Protein AF-A0A1X6WSU8-F1 (afdb_monomer)

Foldseek 3Di:
DPPDDQDPAFAQDAADDCVVLVVLLVLLVVCCVVCVQFKDFDAAQAHPVRDGDPQFRAQPSDVVVSNRGQWMDTNNPWTQGRGDRDDDCDALNLQAPDPNQWDWGTDDRRKTKIFGADPNGDTFFIWIQANLRKTFGQGGGPSVNSVLLSVLLVQLVVVLVVVVVVVVVVVPPPDDDDDDDDDDDDDDDDPDDDPPPDDDSSRSSVVSSCVSGVCLRRVVDDPVPAAEFEWDAPVPPPDDCVQDPAQFGTKTAQPPPDGSHIYRLCPHPDPDDSSQWHWHAGPRRRMITTGHPVSRPD

Organism: NCBI:txid47847

Solvent-accessible surface area (backbone atoms only — not comparable to full-atom values): 16944 Å² total; per-residue (Å²): 134,84,80,76,77,76,75,88,51,40,71,76,33,69,60,50,74,45,74,86,43,45,69,56,55,52,48,53,53,52,47,25,70,75,33,66,85,47,30,44,71,40,72,32,44,36,44,100,87,68,51,63,57,86,60,47,68,64,54,59,20,46,50,60,43,25,46,74,42,12,35,40,30,41,58,88,73,52,50,45,33,56,53,56,63,73,84,73,72,64,59,55,43,62,44,50,50,62,76,65,42,43,44,70,34,30,80,57,84,47,29,34,28,34,35,27,25,40,90,41,22,37,79,12,15,24,33,11,22,11,78,81,57,28,41,13,36,55,20,80,26,64,67,57,36,53,50,53,50,52,50,24,50,51,54,26,53,53,52,54,50,54,49,53,51,52,56,60,58,64,68,68,73,79,78,79,90,84,90,80,92,80,92,81,91,81,81,89,85,87,84,76,86,66,65,94,85,56,76,50,74,58,54,47,46,53,53,36,36,30,73,60,41,48,28,62,22,34,60,68,50,62,70,92,80,42,52,73,47,68,60,30,44,49,90,73,61,79,59,57,73,89,82,47,66,84,32,53,55,29,36,27,82,46,79,89,56,67,75,42,30,27,38,52,61,85,74,41,93,61,101,65,62,68,85,73,30,30,37,44,62,38,82,55,42,34,28,44,28,38,23,35,75,78,68,62,77,120

pLDDT: mean 84.71, std 16.05, range [33.72, 98.06]

Nearest PDB structures (foldseek):
  5ys7-assembly1_A-2  TM=4.239E-01  e=6.825E-01  Borreliella burgdorferi
  2oy5-assembly1_O  TM=4.728E-01  e=1.776E+00  Borreliella burgdorferi
  2hkd-assembly1_A  TM=5.651E-01  e=2.864E+00  Borreliella burgdorferi
  6kk9-assembly2_B  TM=3.714E-01  e=1.169E+00  Borreliella burgdorferi
  2pi3-assembly1_O  TM=3.545E-01  e=1.673E+00  Borreliella burgdorferi

Mean predicted aligned error: 8.42 Å

Radius of gyration: 23.12 Å; Cα contacts (8 Å, |Δi|>4): 512; chains: 1; bounding box: 59×45×79 Å

Sequence (298 aa):
MSTRSRLPWPDAAPVLPVEPLRGVLEAFSSLALRHPEDVTLLPPLVDEDGNADEFADPPPALEQIVEEFGGIEVRGRVRLNLLTDDRTDLGPYTLLGDPTTFYPLIEGDDVAVILTIDEDGAPGAVYGIGEDLSLTLAARSLGHFLERYLHALTETLEGLDAEAERASAGAGDSGEAGNGAGAGNTAASDRSAAPDGAPTRAESAVELMKAHMLSSILGLLPEEERAAVPFESVADSGFEADDLPEGTVAVADLRDVDGDASVHVMDADLPGDPLECRIAFSHGGLVVSIVDEEAGEE

Structure (mmCIF, N/CA/C/O backbone):
data_AF-A0A1X6WSU8-F1
#
_entry.id   AF-A0A1X6WSU8-F1
#
loop_
_atom_site.group_PDB
_atom_site.id
_atom_site.type_symbol
_atom_site.label_atom_id
_atom_site.label_alt_id
_atom_site.label_comp_id
_atom_site.label_asym_id
_atom_site.label_entity_id
_atom_site.label_seq_id
_atom_site.pdbx_PDB_ins_code
_atom_site.Cartn_x
_atom_site.Cartn_y
_atom_site.Cartn_z
_atom_site.occupancy
_atom_site.B_iso_or_equiv
_atom_site.auth_seq_id
_atom_site.auth_comp_id
_atom_site.auth_asym_id
_atom_site.auth_atom_id
_atom_site.pdbx_PDB_model_num
ATOM 1 N N . MET A 1 1 ? 25.575 5.994 17.249 1.00 37.44 1 MET A N 1
ATOM 2 C CA . MET A 1 1 ? 24.900 6.953 16.357 1.00 37.44 1 MET A CA 1
ATOM 3 C C . MET A 1 1 ? 25.033 6.376 14.967 1.00 37.44 1 MET A C 1
ATOM 5 O O . MET A 1 1 ? 26.064 6.573 14.340 1.00 37.44 1 MET A O 1
ATOM 9 N N . SER A 1 2 ? 24.081 5.535 14.568 1.00 38.66 2 SER A N 1
ATOM 10 C CA . SER A 1 2 ? 24.000 5.084 13.182 1.00 38.66 2 SER A CA 1
ATOM 11 C C . SER A 1 2 ? 23.350 6.222 12.412 1.00 38.66 2 SER A C 1
ATOM 13 O O . SER A 1 2 ? 22.167 6.480 12.586 1.00 38.66 2 SER A O 1
ATOM 15 N N . THR A 1 3 ? 24.143 6.969 11.653 1.00 41.84 3 THR A N 1
ATOM 16 C CA . THR A 1 3 ? 23.639 7.810 10.567 1.00 41.84 3 THR A CA 1
ATOM 17 C C . THR A 1 3 ? 22.971 6.874 9.566 1.00 41.84 3 THR A C 1
ATOM 19 O O . THR A 1 3 ? 23.684 6.213 8.809 1.00 41.84 3 THR A O 1
ATOM 22 N N . ARG A 1 4 ? 21.639 6.735 9.608 1.00 51.25 4 ARG A N 1
ATOM 23 C CA . ARG A 1 4 ? 20.918 6.115 8.491 1.00 51.25 4 ARG A CA 1
ATOM 24 C C . ARG A 1 4 ? 21.130 7.012 7.276 1.00 51.25 4 ARG A C 1
ATOM 26 O O . ARG A 1 4 ? 20.998 8.231 7.369 1.00 51.25 4 ARG A O 1
ATOM 33 N N . SER A 1 5 ? 21.599 6.411 6.190 1.00 56.78 5 SER A N 1
ATOM 34 C CA . SER A 1 5 ? 21.774 7.104 4.921 1.00 56.78 5 SER A CA 1
ATOM 35 C C . SER A 1 5 ? 20.387 7.381 4.368 1.00 56.78 5 SER A C 1
ATOM 37 O O . SER A 1 5 ? 19.623 6.434 4.210 1.00 56.78 5 SER A O 1
ATOM 39 N N . ARG A 1 6 ? 20.079 8.646 4.068 1.00 74.62 6 ARG A N 1
ATOM 40 C CA . ARG A 1 6 ? 18.954 8.949 3.183 1.00 74.62 6 ARG A CA 1
ATOM 41 C C . ARG A 1 6 ? 19.180 8.237 1.855 1.00 74.62 6 ARG A C 1
ATOM 43 O O . ARG A 1 6 ? 20.323 8.183 1.377 1.00 74.62 6 ARG A O 1
ATOM 50 N N . LEU A 1 7 ? 18.127 7.657 1.308 1.00 83.25 7 LEU A N 1
ATOM 51 C CA . LEU A 1 7 ? 18.146 7.042 -0.000 1.00 83.25 7 LEU A CA 1
ATOM 52 C C . LEU A 1 7 ? 18.248 8.137 -1.068 1.00 83.25 7 LEU A C 1
ATOM 54 O O . LEU A 1 7 ? 17.674 9.218 -0.920 1.00 83.25 7 LEU A O 1
ATOM 58 N N . PRO A 1 8 ? 18.995 7.888 -2.152 1.00 89.69 8 PRO A N 1
ATOM 59 C CA . PRO A 1 8 ? 19.077 8.805 -3.277 1.00 89.69 8 PRO A CA 1
ATOM 60 C C . PRO A 1 8 ? 17.826 8.649 -4.150 1.00 89.69 8 PRO A C 1
ATOM 62 O O . PRO A 1 8 ? 17.904 8.135 -5.262 1.00 89.69 8 PRO A O 1
ATOM 65 N N . TRP A 1 9 ? 16.666 9.035 -3.619 1.00 92.25 9 TRP A N 1
ATOM 66 C CA . TRP A 1 9 ? 15.410 8.981 -4.356 1.00 92.25 9 TRP A CA 1
ATOM 67 C C . TRP A 1 9 ? 15.506 9.749 -5.681 1.00 92.25 9 TRP A C 1
ATOM 69 O O . TRP A 1 9 ? 16.070 10.849 -5.692 1.00 92.25 9 TRP A O 1
ATOM 79 N N . PRO A 1 10 ? 14.932 9.222 -6.776 1.00 92.88 10 PRO A N 1
ATOM 80 C CA . PRO A 1 10 ? 14.731 10.013 -7.979 1.00 92.88 10 PRO A CA 1
ATOM 81 C C . PRO A 1 10 ? 13.826 11.223 -7.686 1.00 92.88 10 PRO A C 1
ATOM 83 O O . PRO A 1 10 ? 12.886 11.131 -6.891 1.00 92.88 10 PRO A O 1
ATOM 86 N N . ASP A 1 11 ? 14.132 12.369 -8.296 1.00 92.94 11 ASP A N 1
ATOM 87 C CA . ASP A 1 11 ? 13.514 13.666 -7.982 1.00 92.94 11 ASP A CA 1
ATOM 88 C C . ASP A 1 11 ? 12.982 14.419 -9.215 1.00 92.94 11 ASP A C 1
ATOM 90 O O . ASP A 1 11 ? 12.618 15.595 -9.126 1.00 92.94 11 ASP A O 1
ATOM 94 N N . ALA A 1 12 ? 12.921 13.753 -10.372 1.00 94.75 12 ALA A N 1
ATOM 95 C CA . ALA A 1 12 ? 12.448 14.351 -11.618 1.00 94.75 12 ALA A CA 1
ATOM 96 C C . ALA A 1 12 ? 10.915 14.471 -11.667 1.00 94.75 12 ALA A C 1
ATOM 98 O O . ALA A 1 12 ? 10.378 15.393 -12.295 1.00 94.75 12 ALA A O 1
ATOM 99 N N . ALA A 1 13 ? 10.207 13.558 -11.002 1.00 93.81 13 ALA A N 1
ATOM 100 C CA . ALA A 1 13 ? 8.758 13.517 -10.961 1.00 93.81 13 ALA A CA 1
ATOM 101 C C . ALA A 1 13 ? 8.156 14.709 -10.194 1.00 93.81 13 ALA A C 1
ATOM 103 O O . ALA A 1 13 ? 8.701 15.169 -9.187 1.00 93.81 13 ALA A O 1
ATOM 104 N N . PRO A 1 14 ? 6.987 15.217 -10.626 1.00 93.94 14 PRO A N 1
ATOM 105 C CA . PRO A 1 14 ? 6.273 16.229 -9.867 1.00 93.94 14 PRO A CA 1
ATOM 106 C C . PRO A 1 14 ? 5.729 15.654 -8.554 1.00 93.94 14 PRO A C 1
ATOM 108 O O . PRO A 1 14 ? 5.339 14.489 -8.476 1.00 93.94 14 PRO A O 1
ATOM 111 N N . VAL A 1 15 ? 5.603 16.519 -7.548 1.00 95.88 15 VAL A N 1
ATOM 112 C CA . VAL A 1 15 ? 4.937 16.175 -6.286 1.00 95.88 15 VAL A CA 1
ATOM 113 C C . VAL A 1 15 ? 3.479 15.789 -6.539 1.00 95.88 15 VAL A C 1
ATOM 115 O O . VAL A 1 15 ? 2.750 16.493 -7.249 1.00 95.88 15 VAL A O 1
ATOM 118 N N . LEU A 1 16 ? 3.050 14.675 -5.942 1.00 93.12 16 LEU A N 1
ATOM 119 C CA . LEU A 1 16 ? 1.679 14.188 -5.990 1.00 93.12 16 LEU A CA 1
ATOM 120 C C . LEU A 1 16 ? 0.758 15.235 -5.343 1.00 93.12 16 LEU A C 1
ATOM 122 O O . LEU A 1 16 ? 0.928 15.556 -4.165 1.00 93.12 16 LEU A O 1
ATOM 126 N N . PRO A 1 17 ? -0.233 15.777 -6.074 1.00 91.19 17 PRO A N 1
ATOM 127 C CA . PRO A 1 17 ? -1.128 16.765 -5.503 1.00 91.19 17 PRO A CA 1
ATOM 128 C C . PRO A 1 17 ? -2.002 16.114 -4.432 1.00 91.19 17 PRO A C 1
ATOM 130 O O . PRO A 1 17 ? -2.651 15.097 -4.675 1.00 91.19 17 PRO A O 1
ATOM 133 N N . VAL A 1 18 ? -2.073 16.745 -3.265 1.00 93.56 18 VAL A N 1
ATOM 134 C CA . VAL A 1 18 ? -2.890 16.279 -2.134 1.00 93.56 18 VAL A CA 1
ATOM 135 C C . VAL A 1 18 ? -4.382 16.613 -2.288 1.00 93.56 18 VAL A C 1
ATOM 137 O O . VAL A 1 18 ? -5.234 15.959 -1.695 1.00 93.56 18 VAL A O 1
ATOM 140 N N . GLU A 1 19 ? -4.734 17.601 -3.120 1.00 95.19 19 GLU A N 1
ATOM 141 C CA . GLU A 1 19 ? -6.121 18.069 -3.299 1.00 95.19 19 GLU A CA 1
ATOM 142 C C . GLU A 1 19 ? -7.122 16.944 -3.643 1.00 95.19 19 GLU A C 1
ATOM 144 O O . GLU A 1 19 ? -8.169 16.874 -2.997 1.00 95.19 19 GLU A O 1
ATOM 149 N N . PRO A 1 20 ? -6.832 16.007 -4.571 1.00 95.31 20 PRO A N 1
ATOM 150 C CA . PRO A 1 20 ? -7.725 14.880 -4.846 1.00 95.31 20 PRO A CA 1
ATOM 151 C C . PRO A 1 20 ? -7.895 13.919 -3.659 1.00 95.31 20 PRO A C 1
ATOM 153 O O . PRO A 1 20 ? -8.903 13.224 -3.583 1.00 95.31 20 PRO A O 1
ATOM 156 N N . LEU A 1 21 ? -6.936 13.882 -2.730 1.00 95.69 21 LEU A N 1
ATOM 157 C CA . LEU A 1 21 ? -6.936 12.993 -1.564 1.00 95.69 21 LEU A CA 1
ATOM 158 C C . LEU A 1 21 ? -7.632 13.612 -0.348 1.00 95.69 21 LEU A C 1
ATOM 160 O O . LEU A 1 21 ? -7.902 12.913 0.628 1.00 95.69 21 LEU A O 1
ATOM 164 N N . ARG A 1 22 ? -7.964 14.907 -0.403 1.00 96.12 22 ARG A N 1
ATOM 165 C CA . ARG A 1 22 ? -8.499 15.683 0.724 1.00 96.12 22 ARG A CA 1
ATOM 166 C C . ARG A 1 22 ? -9.666 14.992 1.427 1.00 96.12 22 ARG A C 1
ATOM 168 O O . ARG A 1 22 ? -9.657 14.857 2.646 1.00 96.12 22 ARG A O 1
ATOM 175 N N . GLY A 1 23 ? -10.632 14.497 0.650 1.00 97.31 23 GLY A N 1
ATOM 176 C CA . GLY A 1 23 ? -11.808 13.813 1.191 1.00 97.31 23 GLY A CA 1
ATOM 177 C C . GLY A 1 23 ? -11.465 12.537 1.966 1.00 97.31 23 GLY A C 1
ATOM 178 O O . GLY A 1 23 ? -12.077 12.267 2.998 1.00 97.31 23 GLY A O 1
ATOM 179 N N . VAL A 1 24 ? -10.461 11.780 1.514 1.00 97.12 24 VAL A N 1
ATOM 180 C CA . VAL A 1 24 ? -10.009 10.552 2.187 1.00 97.12 24 VAL A CA 1
ATOM 181 C C . VAL A 1 24 ? -9.275 10.881 3.492 1.00 97.12 24 VAL A C 1
ATOM 183 O O . VAL A 1 24 ? -9.537 10.260 4.521 1.00 97.12 24 VAL A O 1
ATOM 186 N N . LEU A 1 25 ? -8.422 11.912 3.486 1.00 96.44 25 LEU A N 1
ATOM 187 C CA . LEU A 1 25 ? -7.651 12.341 4.661 1.00 96.44 25 LEU A CA 1
ATOM 188 C C . LEU A 1 25 ? -8.555 12.924 5.760 1.00 96.44 25 LEU A C 1
ATOM 190 O O . LEU A 1 25 ? -8.395 12.625 6.949 1.00 96.44 25 LEU A O 1
ATOM 194 N N . GLU A 1 26 ? -9.561 13.709 5.371 1.00 97.38 26 GLU A N 1
ATOM 195 C CA . GLU A 1 26 ? -10.583 14.220 6.290 1.00 97.38 26 GLU A CA 1
ATOM 196 C C . GLU A 1 26 ? -11.418 13.085 6.895 1.00 97.38 26 GLU A C 1
ATOM 198 O O . GLU A 1 26 ? -11.750 13.119 8.085 1.00 97.38 26 GLU A O 1
ATOM 203 N N . ALA A 1 27 ? -11.727 12.048 6.112 1.00 97.88 27 ALA A N 1
ATOM 204 C CA . ALA A 1 27 ? -12.454 10.883 6.599 1.00 97.88 27 ALA A CA 1
ATOM 205 C C . ALA A 1 27 ? -11.632 10.063 7.607 1.00 97.88 27 ALA A C 1
ATOM 207 O O . ALA A 1 27 ? -12.175 9.690 8.650 1.00 97.88 27 ALA A O 1
ATOM 208 N N . PHE A 1 28 ? -10.328 9.859 7.376 1.00 97.62 28 PHE A N 1
ATOM 209 C CA . PHE A 1 28 ? -9.437 9.259 8.379 1.00 97.62 28 PHE A CA 1
ATOM 210 C C . PHE A 1 28 ? -9.425 10.060 9.679 1.00 97.62 28 PHE A C 1
ATOM 212 O O . PHE A 1 28 ? -9.602 9.494 10.760 1.00 97.62 28 PHE A O 1
ATOM 219 N N . SER A 1 29 ? -9.307 11.383 9.575 1.00 96.62 29 SER A N 1
ATOM 220 C CA . SER A 1 29 ? -9.355 12.273 10.738 1.00 96.62 29 SER A CA 1
ATOM 221 C C . SER A 1 29 ? -10.682 12.166 11.488 1.00 96.62 29 SER A C 1
ATOM 223 O O . SER A 1 29 ? -10.713 12.083 12.717 1.00 96.62 29 SER A O 1
ATOM 225 N N . SER A 1 30 ? -11.795 12.093 10.758 1.00 97.75 30 SER A N 1
ATOM 226 C CA . SER A 1 30 ? -13.122 11.890 11.339 1.00 97.75 30 SER A CA 1
ATOM 227 C C . SER A 1 30 ? -13.249 10.544 12.058 1.00 97.75 30 SER A C 1
ATOM 229 O O . SER A 1 30 ? -13.841 10.488 13.137 1.00 97.75 30 SER A O 1
ATOM 231 N N . LEU A 1 31 ? -12.702 9.460 11.498 1.00 97.25 31 LEU A N 1
ATOM 232 C CA . LEU A 1 31 ? -12.703 8.142 12.140 1.00 97.25 31 LEU A CA 1
ATOM 233 C C . LEU A 1 31 ? -11.870 8.139 13.420 1.00 97.25 31 LEU A C 1
ATOM 235 O O . LEU A 1 31 ? -12.373 7.696 14.450 1.00 97.25 31 LEU A O 1
ATOM 239 N N . ALA A 1 32 ? -10.661 8.700 13.393 1.00 96.62 32 ALA A N 1
ATOM 240 C CA . ALA A 1 32 ? -9.805 8.803 14.575 1.00 96.62 32 ALA A CA 1
ATOM 241 C C . ALA A 1 32 ? -10.474 9.597 15.712 1.00 96.62 32 ALA A C 1
ATOM 243 O O . ALA A 1 32 ? -10.417 9.200 16.874 1.00 96.62 32 ALA A O 1
ATOM 244 N N . LEU A 1 33 ? -11.186 10.681 15.383 1.00 96.94 33 LEU A N 1
ATOM 245 C CA . LEU A 1 33 ? -11.941 11.466 16.366 1.00 96.94 33 LEU A CA 1
ATOM 246 C C . LEU A 1 33 ? -13.145 10.713 16.949 1.00 96.94 33 LEU A C 1
ATOM 248 O O . LEU A 1 33 ? -13.478 10.907 18.119 1.00 96.94 33 LEU A O 1
ATOM 252 N N . ARG A 1 34 ? -13.825 9.887 16.145 1.00 96.81 34 ARG A N 1
ATOM 253 C CA . ARG A 1 34 ? -14.991 9.102 16.586 1.00 96.81 34 ARG A CA 1
ATOM 254 C C . ARG A 1 34 ? -14.604 7.843 17.359 1.00 96.81 34 ARG A C 1
ATOM 256 O O . ARG A 1 34 ? -15.343 7.459 18.262 1.00 96.81 34 ARG A O 1
ATOM 263 N N . HIS A 1 35 ? -13.459 7.246 17.040 1.00 96.25 35 HIS A N 1
ATOM 264 C CA . HIS A 1 35 ? -12.976 5.990 17.617 1.00 96.25 35 HIS A CA 1
ATOM 265 C C . HIS A 1 35 ? -11.566 6.142 18.224 1.00 96.25 35 HIS A C 1
ATOM 267 O O . HIS A 1 35 ? -10.652 5.412 17.839 1.00 96.25 35 HIS A O 1
ATOM 273 N N . PRO A 1 36 ? -11.358 7.049 19.201 1.00 95.25 36 PRO A N 1
ATOM 274 C CA . PRO A 1 36 ? -10.023 7.369 19.724 1.00 95.25 36 PRO A CA 1
ATOM 275 C C . PRO A 1 36 ? -9.356 6.215 20.491 1.00 95.25 36 PRO A C 1
ATOM 277 O O . PRO A 1 36 ? -8.158 6.256 20.749 1.00 95.25 36 PRO A O 1
ATOM 280 N N . GLU A 1 37 ? -10.119 5.192 20.888 1.00 93.25 37 GLU A N 1
ATOM 281 C CA . GLU A 1 37 ? -9.577 3.978 21.515 1.00 93.25 37 GLU A CA 1
ATOM 282 C C . GLU A 1 37 ? -9.145 2.915 20.497 1.00 93.25 37 GLU A C 1
ATOM 284 O O . GLU A 1 37 ? -8.411 1.988 20.855 1.00 93.25 37 GLU A O 1
ATOM 289 N N . ASP A 1 38 ? -9.623 3.020 19.253 1.00 95.69 38 ASP A N 1
ATOM 290 C CA . ASP A 1 38 ? -9.393 2.028 18.204 1.00 95.69 38 ASP A CA 1
ATOM 291 C C . ASP A 1 38 ? -8.430 2.530 17.122 1.00 95.69 38 ASP A C 1
ATOM 293 O O . ASP A 1 38 ? -7.667 1.735 16.572 1.00 95.69 38 ASP A O 1
ATOM 297 N N . VAL A 1 39 ? -8.429 3.837 16.847 1.00 96.94 39 VAL A N 1
ATOM 298 C CA . VAL A 1 39 ? -7.695 4.462 15.745 1.00 96.94 39 VAL A CA 1
ATOM 299 C C . VAL A 1 39 ? -6.845 5.619 16.245 1.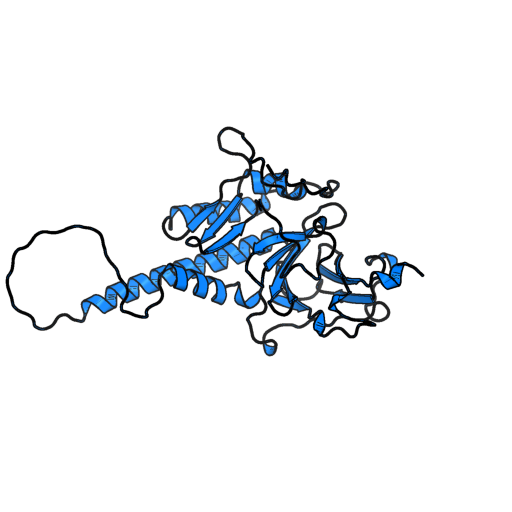00 96.94 39 VAL A C 1
ATOM 301 O O . VAL A 1 39 ? -7.329 6.514 16.934 1.00 96.94 39 VAL A O 1
ATOM 304 N N . THR A 1 40 ? -5.580 5.628 15.841 1.00 96.81 40 THR A N 1
ATOM 305 C CA . THR A 1 40 ? -4.637 6.723 16.083 1.00 96.81 40 THR A CA 1
ATOM 306 C C . THR A 1 40 ? -4.076 7.215 14.754 1.00 96.81 40 THR A C 1
ATOM 308 O O . THR A 1 40 ? -3.661 6.414 13.920 1.00 96.81 40 THR A O 1
ATOM 311 N N . LEU A 1 41 ? -4.071 8.532 14.542 1.00 95.44 41 LEU A N 1
ATOM 312 C CA . LEU A 1 41 ? -3.342 9.133 13.425 1.00 95.44 41 LEU A CA 1
ATOM 313 C C . LEU A 1 41 ? -1.859 9.205 13.769 1.00 95.44 41 LEU A C 1
ATOM 315 O O . LEU A 1 41 ? -1.501 9.621 14.874 1.00 95.44 41 LEU A O 1
ATOM 319 N N . LEU A 1 42 ? -1.012 8.833 12.817 1.00 92.56 42 LEU A N 1
ATOM 320 C CA . LEU A 1 42 ? 0.420 9.053 12.946 1.00 92.56 42 LEU A CA 1
ATOM 321 C C . LEU A 1 42 ? 0.726 10.535 12.679 1.00 92.56 42 LEU A C 1
ATOM 323 O O . LEU A 1 42 ? 0.109 11.121 11.781 1.00 92.56 42 LEU A O 1
ATOM 327 N N . PRO A 1 43 ? 1.651 11.147 13.440 1.00 89.62 43 PRO A N 1
ATOM 328 C CA . PRO A 1 43 ? 2.048 12.531 13.214 1.00 89.62 43 PRO A CA 1
ATOM 329 C C . PRO A 1 43 ? 2.526 12.750 11.772 1.00 89.62 43 PRO A C 1
ATOM 331 O O . PRO A 1 43 ? 3.186 11.863 11.231 1.00 89.62 43 PRO A O 1
ATOM 334 N N . PRO A 1 44 ? 2.203 13.893 11.145 1.00 91.06 44 PRO A N 1
ATOM 335 C CA . PRO A 1 44 ? 2.775 14.265 9.855 1.00 91.06 44 PRO A CA 1
ATOM 336 C C . PRO A 1 44 ? 4.288 1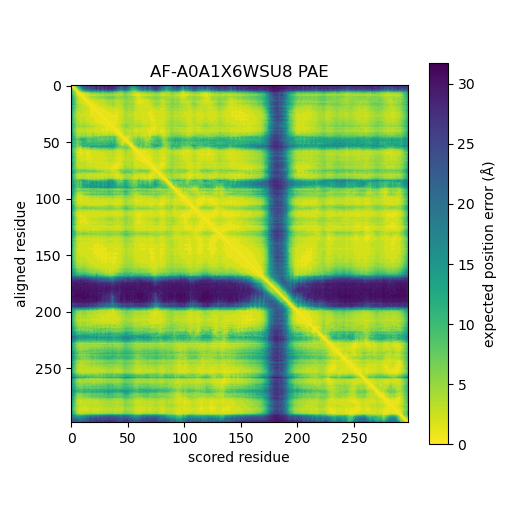4.502 9.946 1.00 91.06 44 PRO A C 1
ATOM 338 O O . PRO A 1 44 ? 4.843 14.632 11.038 1.00 91.06 44 PRO A O 1
ATOM 341 N N . LEU A 1 45 ? 4.937 14.606 8.783 1.00 87.88 45 LEU A N 1
ATOM 342 C CA . LEU A 1 45 ? 6.373 14.855 8.661 1.00 87.88 45 LEU A CA 1
ATOM 343 C C . LEU A 1 45 ? 6.761 16.141 9.376 1.00 87.88 45 LEU A C 1
ATOM 345 O O . LEU A 1 45 ? 7.778 16.181 10.058 1.00 87.88 45 LEU A O 1
ATOM 349 N N . VAL A 1 46 ? 5.957 17.182 9.169 1.00 84.38 46 VAL A N 1
ATOM 350 C CA . VAL A 1 46 ? 6.168 18.518 9.707 1.00 84.38 46 VAL A CA 1
ATOM 351 C C . VAL A 1 46 ? 5.159 18.745 10.822 1.00 84.38 46 VAL A C 1
ATOM 353 O O . VAL A 1 46 ? 3.951 18.688 10.597 1.00 84.38 46 VAL A O 1
ATOM 356 N N . ASP A 1 47 ? 5.654 18.989 12.033 1.00 83.88 47 ASP A N 1
ATOM 357 C CA . ASP A 1 47 ? 4.805 19.267 13.189 1.00 83.88 47 ASP A CA 1
ATOM 358 C C . ASP A 1 47 ? 4.116 20.647 13.105 1.00 83.88 47 ASP A C 1
ATOM 360 O O . ASP A 1 47 ? 4.374 21.461 12.215 1.00 83.88 47 ASP A O 1
ATOM 364 N N . GLU A 1 48 ? 3.227 20.938 14.063 1.00 80.25 48 GLU A N 1
ATOM 365 C CA . GLU A 1 48 ? 2.497 22.217 14.128 1.00 80.25 48 GLU A CA 1
ATOM 366 C C . GLU A 1 48 ? 3.422 23.447 14.256 1.00 80.25 48 GLU A C 1
ATOM 368 O O . GLU A 1 48 ? 3.011 24.567 13.936 1.00 80.25 48 GLU A O 1
ATOM 373 N N . ASP A 1 49 ? 4.664 23.248 14.707 1.00 82.56 49 ASP A N 1
ATOM 374 C CA . ASP A 1 49 ? 5.691 24.278 14.871 1.00 82.56 49 ASP A CA 1
ATOM 375 C C . ASP A 1 49 ? 6.606 24.405 13.632 1.00 82.56 49 ASP A C 1
ATOM 377 O O . ASP A 1 49 ? 7.476 25.284 13.589 1.00 82.56 49 ASP A O 1
ATOM 381 N N . GLY A 1 50 ? 6.396 23.582 12.600 1.00 77.81 50 GLY A N 1
ATOM 382 C CA . GLY A 1 50 ? 7.173 23.585 11.363 1.00 77.81 50 GLY A CA 1
ATOM 383 C C . GLY A 1 50 ? 8.474 22.780 11.426 1.00 77.81 50 GLY A C 1
ATOM 384 O O . GLY A 1 50 ? 9.343 22.980 10.573 1.00 77.81 50 GLY A O 1
ATOM 385 N N . ASN A 1 51 ? 8.655 21.906 12.420 1.00 78.69 51 ASN A N 1
ATOM 386 C CA . ASN A 1 51 ? 9.821 21.029 12.509 1.00 78.69 51 ASN A CA 1
ATOM 387 C C . ASN A 1 51 ? 9.545 19.716 11.780 1.00 78.69 51 ASN A C 1
ATOM 389 O O . ASN A 1 51 ? 8.567 19.033 12.074 1.00 78.69 51 ASN A O 1
ATOM 393 N N . ALA A 1 52 ? 10.433 19.359 10.854 1.00 78.00 52 ALA A N 1
ATOM 394 C CA . ALA A 1 52 ? 10.388 18.067 10.188 1.00 78.00 52 ALA A CA 1
ATOM 395 C C . ALA A 1 52 ? 11.023 16.978 11.064 1.00 78.00 52 ALA A C 1
ATOM 397 O O . ALA A 1 52 ? 12.078 17.215 11.664 1.00 78.00 52 ALA A O 1
ATOM 398 N N . ASP A 1 53 ? 10.430 15.786 11.086 1.00 74.19 53 ASP A N 1
ATOM 399 C CA . ASP A 1 53 ? 11.098 14.601 11.617 1.00 74.19 53 ASP A CA 1
ATOM 400 C C . ASP A 1 53 ? 12.338 14.291 10.760 1.00 74.19 53 ASP A C 1
ATOM 402 O O . ASP A 1 53 ? 12.261 14.107 9.545 1.00 74.19 53 ASP A O 1
ATOM 406 N N . GLU A 1 54 ? 13.513 14.283 11.389 1.00 69.69 54 GLU A N 1
ATOM 407 C CA . GLU A 1 54 ? 14.780 14.043 10.700 1.00 69.69 54 GLU A CA 1
ATOM 408 C C . GLU A 1 54 ? 14.993 12.572 10.312 1.00 69.69 54 GLU A C 1
ATOM 410 O O . GLU A 1 54 ? 15.903 12.287 9.524 1.00 69.69 54 GLU A O 1
ATOM 415 N N . PHE A 1 55 ? 14.182 11.656 10.855 1.00 69.94 55 PHE A N 1
ATOM 416 C CA . PHE A 1 55 ? 14.319 10.211 10.674 1.00 69.94 55 PHE A CA 1
ATOM 417 C C . PHE A 1 55 ? 13.507 9.651 9.506 1.00 69.94 55 PHE A C 1
ATOM 419 O O . PHE A 1 55 ? 13.895 8.612 8.968 1.00 69.94 55 PHE A O 1
ATOM 426 N N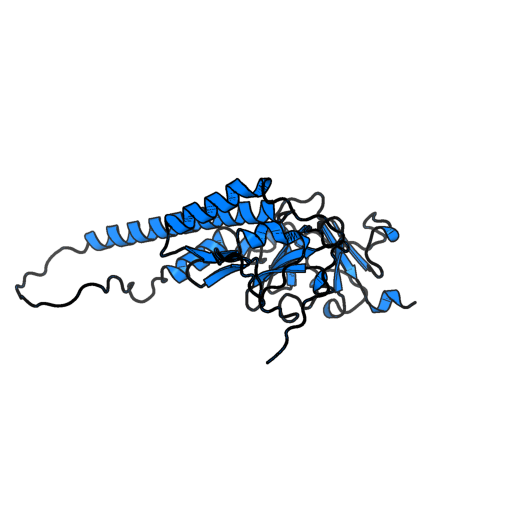 . ALA A 1 56 ? 12.458 10.347 9.070 1.00 77.81 56 ALA A N 1
ATOM 427 C CA . ALA A 1 56 ? 11.673 9.932 7.918 1.00 77.81 56 ALA A CA 1
ATOM 428 C C . ALA A 1 56 ? 12.353 10.328 6.595 1.00 77.81 56 ALA A C 1
ATOM 430 O O . ALA A 1 56 ? 12.880 11.433 6.444 1.00 77.81 56 ALA A O 1
ATOM 431 N N . ASP A 1 57 ? 12.318 9.420 5.617 1.00 85.56 57 ASP A N 1
ATOM 432 C CA . ASP A 1 57 ? 12.937 9.609 4.297 1.00 85.56 57 ASP A CA 1
ATOM 433 C C . ASP A 1 57 ? 12.005 9.162 3.150 1.00 85.56 57 ASP A C 1
ATOM 435 O O . ASP A 1 57 ? 12.287 8.179 2.454 1.00 85.56 57 ASP A O 1
ATOM 439 N N . PRO A 1 58 ? 10.840 9.819 2.979 1.00 90.62 58 PRO A N 1
ATOM 440 C CA . PRO A 1 58 ? 9.891 9.476 1.926 1.00 90.62 58 PRO A CA 1
ATOM 441 C C . PRO A 1 58 ? 10.382 9.938 0.538 1.00 90.62 58 PRO A C 1
ATOM 443 O O . PRO A 1 58 ? 11.127 10.918 0.445 1.00 90.62 58 PRO A O 1
ATOM 446 N N . PRO A 1 59 ? 9.926 9.293 -0.554 1.00 93.00 59 PRO A N 1
ATOM 447 C CA . PRO A 1 59 ? 10.141 9.781 -1.911 1.00 93.00 59 PRO A CA 1
ATOM 448 C C . PRO A 1 59 ? 9.704 11.251 -2.055 1.00 93.00 59 PRO A C 1
ATOM 450 O O . PRO A 1 59 ? 8.626 11.599 -1.561 1.00 93.00 59 PRO A O 1
ATOM 453 N N . PRO A 1 60 ? 10.456 12.105 -2.780 1.00 94.38 60 PRO A N 1
ATOM 454 C CA . PRO A 1 60 ? 10.121 13.521 -2.962 1.00 94.38 60 PRO A CA 1
ATOM 455 C C . PRO A 1 60 ? 8.707 13.749 -3.500 1.00 94.38 60 PRO A C 1
ATOM 457 O O . PRO A 1 60 ? 8.018 14.682 -3.094 1.00 94.38 60 PRO A O 1
ATOM 460 N N . ALA A 1 61 ? 8.223 12.853 -4.362 1.00 95.75 61 ALA A N 1
ATOM 461 C CA . ALA A 1 61 ? 6.877 12.945 -4.907 1.00 95.75 61 ALA A CA 1
ATOM 462 C C . ALA A 1 61 ? 5.764 12.838 -3.841 1.00 95.75 61 ALA A C 1
ATOM 464 O O . ALA A 1 61 ? 4.631 13.233 -4.113 1.00 95.75 61 ALA A O 1
ATOM 465 N N . LEU A 1 62 ? 6.057 12.335 -2.638 1.00 95.31 62 LEU A N 1
ATOM 466 C CA . LEU A 1 62 ? 5.102 12.220 -1.533 1.00 95.31 62 LEU A CA 1
ATOM 467 C C . LEU A 1 62 ? 5.139 13.407 -0.557 1.00 95.31 62 LEU A C 1
ATOM 469 O O . LEU A 1 62 ? 4.335 13.421 0.371 1.00 95.31 62 LEU A O 1
ATOM 473 N N . GLU A 1 63 ? 6.006 14.405 -0.762 1.00 92.75 63 GLU A N 1
ATOM 474 C CA . GLU A 1 63 ? 6.229 15.531 0.165 1.00 92.75 63 GLU A CA 1
ATOM 475 C C . GLU A 1 63 ? 4.918 16.152 0.686 1.00 92.75 63 GLU A C 1
ATOM 477 O O . GLU A 1 63 ? 4.687 16.193 1.891 1.00 92.75 63 GLU A O 1
ATOM 482 N N . GLN A 1 64 ? 3.994 16.529 -0.205 1.00 93.44 64 GLN A N 1
ATOM 483 C CA . GLN A 1 64 ? 2.736 17.168 0.208 1.00 93.44 64 GLN A CA 1
ATOM 484 C C . GLN A 1 64 ? 1.829 16.276 1.061 1.00 93.44 64 GLN A C 1
ATOM 486 O O . GLN A 1 64 ? 1.180 16.772 1.977 1.00 93.44 64 GLN A O 1
ATOM 491 N N . ILE A 1 65 ? 1.722 14.976 0.762 1.00 94.62 65 ILE A N 1
ATOM 492 C CA . ILE A 1 65 ? 0.832 14.107 1.544 1.00 94.62 65 ILE A CA 1
ATOM 493 C C . ILE A 1 65 ? 1.422 13.842 2.928 1.00 94.62 65 ILE A C 1
ATOM 495 O O . ILE A 1 65 ? 0.685 13.868 3.911 1.00 94.62 65 ILE A O 1
ATOM 499 N N . VAL A 1 66 ? 2.738 13.641 3.022 1.00 93.56 66 VAL A N 1
ATOM 500 C CA . VAL A 1 66 ? 3.388 13.326 4.297 1.00 93.56 66 VAL A CA 1
ATOM 501 C C . VAL A 1 66 ? 3.471 14.529 5.232 1.00 93.56 66 VAL A C 1
ATOM 503 O O . VAL A 1 66 ? 3.431 14.347 6.445 1.00 93.56 66 VAL A O 1
ATOM 506 N N . GLU A 1 67 ? 3.515 15.753 4.699 1.00 91.81 67 GLU A N 1
ATOM 507 C CA . GLU A 1 67 ? 3.393 16.996 5.476 1.00 91.81 67 GLU A CA 1
ATOM 508 C C . GLU A 1 67 ? 2.041 17.133 6.185 1.00 91.81 67 GLU A C 1
ATOM 510 O O . GLU A 1 67 ? 1.939 17.832 7.190 1.00 91.81 67 GLU A O 1
ATOM 515 N N . GLU A 1 68 ? 1.000 16.467 5.686 1.00 91.25 68 GLU A N 1
ATOM 516 C CA . GLU A 1 68 ? -0.354 16.572 6.234 1.00 91.25 68 GLU A CA 1
ATOM 517 C C . GLU A 1 68 ? -0.817 15.297 6.946 1.00 91.25 68 GLU A C 1
ATOM 519 O O . GLU A 1 68 ? -1.682 15.346 7.823 1.00 91.25 68 GLU A O 1
ATOM 524 N N . PHE A 1 69 ? -0.259 14.144 6.580 1.00 92.88 69 PHE A N 1
ATOM 525 C CA . PHE A 1 69 ? -0.706 12.838 7.042 1.00 92.88 69 PHE A CA 1
ATOM 526 C C . PHE A 1 69 ? 0.454 11.836 7.077 1.00 92.88 69 PHE A C 1
ATOM 528 O O . PHE A 1 69 ? 0.911 11.359 6.041 1.00 92.88 69 PHE A O 1
ATOM 535 N N . GLY A 1 70 ? 0.898 11.460 8.280 1.00 92.69 70 GLY A N 1
ATOM 536 C CA . GLY A 1 70 ? 1.954 10.454 8.447 1.00 92.69 70 GLY A CA 1
ATOM 537 C C . GLY A 1 70 ? 1.472 9.008 8.325 1.00 92.69 70 GLY A C 1
ATOM 538 O O . GLY A 1 70 ? 2.276 8.095 8.144 1.00 92.69 70 GLY A O 1
ATOM 539 N N . GLY A 1 71 ? 0.160 8.780 8.425 1.00 95.12 71 GLY A N 1
ATOM 540 C CA . GLY A 1 71 ? -0.446 7.454 8.384 1.00 95.12 71 GLY A CA 1
ATOM 541 C C . GLY A 1 71 ? -1.467 7.220 9.494 1.00 95.12 71 GLY A C 1
ATOM 542 O O . GLY A 1 71 ? -1.954 8.148 10.146 1.00 95.12 71 GLY A O 1
ATOM 543 N N . ILE A 1 72 ? -1.812 5.955 9.707 1.00 96.06 72 ILE A N 1
ATOM 544 C CA . ILE A 1 72 ? -2.867 5.540 10.631 1.00 96.06 72 ILE A CA 1
ATOM 545 C C . ILE A 1 72 ? -2.533 4.196 11.269 1.00 96.06 72 ILE A C 1
ATOM 547 O O . ILE A 1 72 ? -2.034 3.273 10.623 1.00 96.06 72 ILE A O 1
ATOM 551 N N . GLU A 1 73 ? -2.840 4.084 12.552 1.00 95.31 73 GLU A N 1
ATOM 552 C CA . GLU A 1 73 ? -2.620 2.893 13.353 1.00 95.31 73 GLU A CA 1
ATOM 553 C C . GLU A 1 73 ? -3.935 2.423 13.980 1.00 95.31 73 GLU A C 1
ATOM 555 O O . GLU A 1 73 ? -4.675 3.201 14.588 1.00 95.31 73 GLU A O 1
ATOM 560 N N . VAL A 1 74 ? -4.217 1.128 13.848 1.00 94.00 74 VAL A N 1
ATOM 561 C CA . VAL A 1 74 ? -5.386 0.467 14.432 1.00 94.00 74 VAL A CA 1
ATOM 562 C C . VAL A 1 74 ? -4.929 -0.347 15.633 1.00 94.00 74 VAL A C 1
ATOM 564 O O . VAL A 1 74 ? -4.225 -1.353 15.495 1.00 94.00 74 VAL A O 1
ATOM 567 N N . ARG A 1 75 ? -5.310 0.109 16.830 1.00 91.94 75 ARG A N 1
ATOM 568 C CA . ARG A 1 75 ? -5.032 -0.527 18.132 1.00 91.94 75 ARG A CA 1
ATOM 569 C C . ARG A 1 75 ? -3.578 -0.964 18.367 1.00 91.94 75 ARG A C 1
ATOM 571 O O . ARG A 1 75 ? -3.351 -1.931 19.096 1.00 91.94 75 ARG A O 1
ATOM 578 N N . GLY A 1 76 ? -2.599 -0.269 17.789 1.00 87.12 76 GLY A N 1
ATOM 579 C CA . GLY A 1 76 ? -1.182 -0.603 17.963 1.00 87.12 76 GLY A CA 1
ATOM 580 C C . GLY A 1 76 ? -0.716 -1.840 17.187 1.00 87.12 76 GLY A C 1
ATOM 581 O O . GLY A 1 76 ? 0.258 -2.473 17.592 1.00 87.12 76 GLY A O 1
ATOM 582 N N . ARG A 1 77 ? -1.478 -2.290 16.178 1.00 87.25 77 ARG A N 1
ATOM 583 C CA . ARG A 1 77 ? -1.259 -3.582 15.502 1.00 87.25 77 ARG A CA 1
ATOM 584 C C . ARG A 1 77 ? -1.155 -3.466 13.991 1.00 87.25 77 ARG A C 1
ATOM 586 O O . ARG A 1 77 ? -0.189 -3.954 13.423 1.00 87.25 77 ARG A O 1
ATOM 593 N N . VAL A 1 78 ? -2.152 -2.858 13.352 1.00 85.19 78 VAL A N 1
ATOM 594 C CA . VAL A 1 78 ? -2.140 -2.630 11.902 1.00 85.19 78 VAL A CA 1
ATOM 595 C C . VAL A 1 78 ? -1.744 -1.186 11.673 1.00 85.19 78 VAL A C 1
ATOM 597 O O . VAL A 1 78 ? -2.424 -0.285 12.165 1.00 85.19 78 VAL A O 1
ATOM 600 N N . ARG A 1 79 ? -0.645 -0.972 10.954 1.00 92.00 79 ARG A N 1
ATOM 601 C CA . ARG A 1 79 ? -0.090 0.356 10.715 1.00 92.00 79 ARG A CA 1
ATOM 602 C C . ARG A 1 79 ? 0.076 0.582 9.218 1.00 92.00 79 ARG A C 1
ATOM 604 O O . ARG A 1 79 ? 0.882 -0.086 8.583 1.00 92.00 79 ARG A O 1
ATOM 611 N N . LEU A 1 80 ? -0.680 1.539 8.690 1.00 94.44 80 LEU A N 1
ATOM 612 C CA . LEU A 1 80 ? -0.385 2.184 7.417 1.00 94.44 80 LEU A CA 1
ATOM 613 C C . LEU A 1 80 ? 0.545 3.357 7.720 1.00 94.44 80 LEU A C 1
ATOM 615 O O . LEU A 1 80 ? 0.154 4.276 8.439 1.00 94.44 80 LEU A O 1
ATOM 619 N N . ASN A 1 81 ? 1.765 3.309 7.200 1.00 92.81 81 ASN A N 1
ATOM 620 C CA . ASN A 1 81 ? 2.806 4.288 7.460 1.00 92.81 81 ASN A CA 1
ATOM 621 C C . ASN A 1 81 ? 3.252 4.955 6.157 1.00 92.81 81 ASN A C 1
ATOM 623 O O . ASN A 1 81 ? 3.682 4.273 5.234 1.00 92.81 81 ASN A O 1
ATOM 627 N N . LEU A 1 82 ? 3.165 6.283 6.089 1.00 92.88 82 LEU A N 1
ATOM 628 C CA . LEU A 1 82 ? 3.756 7.070 5.000 1.00 92.88 82 LEU A CA 1
ATOM 629 C C . LEU A 1 82 ? 5.101 7.697 5.401 1.00 92.88 82 LEU A C 1
ATOM 631 O O . LEU A 1 82 ? 5.737 8.351 4.581 1.00 92.88 82 LEU A O 1
ATOM 635 N N . LEU A 1 83 ? 5.517 7.504 6.656 1.00 89.44 83 LEU A N 1
ATOM 636 C CA . LEU A 1 83 ? 6.754 8.009 7.246 1.00 89.44 83 LEU A CA 1
ATOM 637 C C . LEU A 1 83 ? 7.547 6.847 7.836 1.00 89.44 83 LEU A C 1
ATOM 639 O O . LEU A 1 83 ? 7.604 6.625 9.047 1.00 89.44 83 LEU A O 1
ATOM 643 N N . THR A 1 84 ? 8.087 6.016 6.955 1.00 81.50 84 THR A N 1
ATOM 644 C CA . THR A 1 84 ? 8.887 4.861 7.360 1.00 81.50 84 THR A CA 1
ATOM 645 C C . THR A 1 84 ? 10.300 5.304 7.750 1.00 81.50 84 THR A C 1
ATOM 647 O O . THR A 1 84 ? 11.068 5.755 6.902 1.00 81.50 84 THR A O 1
ATOM 650 N N . ASP A 1 85 ? 10.630 5.166 9.041 1.00 70.31 85 ASP A N 1
ATOM 651 C CA . ASP A 1 85 ? 11.912 5.592 9.637 1.00 70.31 85 ASP A CA 1
ATOM 652 C C . ASP A 1 85 ? 13.033 4.546 9.506 1.00 70.31 85 ASP A C 1
ATOM 654 O O . ASP A 1 85 ? 14.220 4.846 9.678 1.00 70.31 85 ASP A O 1
ATOM 658 N N . ASP A 1 86 ? 12.668 3.281 9.289 1.00 69.56 86 ASP A N 1
ATOM 659 C CA . ASP A 1 86 ? 13.589 2.155 9.146 1.00 69.56 86 ASP A CA 1
ATOM 660 C C . ASP A 1 86 ? 13.164 1.307 7.960 1.00 69.56 86 ASP A C 1
ATOM 662 O O . ASP A 1 86 ? 12.021 0.870 7.898 1.00 69.56 86 ASP A O 1
ATOM 666 N N . ARG A 1 87 ? 14.085 1.076 7.028 1.00 70.19 87 ARG A N 1
ATOM 667 C CA . ARG A 1 87 ? 13.859 0.182 5.898 1.00 70.19 87 ARG A CA 1
ATOM 668 C C . ARG A 1 87 ? 14.741 -1.040 6.062 1.00 70.19 87 ARG A C 1
ATOM 670 O O . ARG A 1 87 ? 15.953 -0.919 6.244 1.00 70.19 87 ARG A O 1
ATOM 677 N N . THR A 1 88 ? 14.118 -2.208 6.004 1.00 68.25 88 THR A N 1
ATOM 678 C CA . THR A 1 88 ? 14.809 -3.478 5.799 1.00 68.25 88 THR A CA 1
ATOM 679 C C . THR A 1 88 ? 14.692 -3.843 4.327 1.00 68.25 88 THR A C 1
ATOM 681 O O . THR A 1 88 ? 13.606 -3.765 3.772 1.00 68.25 88 THR A O 1
ATOM 684 N N . ASP A 1 89 ? 15.792 -4.262 3.707 1.00 66.94 89 ASP A N 1
ATOM 685 C CA . ASP A 1 89 ? 15.777 -4.853 2.358 1.00 66.94 89 ASP A CA 1
ATOM 686 C C . ASP A 1 89 ? 15.705 -6.397 2.431 1.00 66.94 89 ASP A C 1
ATOM 688 O O . ASP A 1 89 ? 15.878 -7.108 1.447 1.00 66.94 89 ASP A O 1
ATOM 692 N N . LEU A 1 90 ? 15.480 -6.939 3.633 1.00 69.94 90 LEU A N 1
ATOM 693 C CA . LEU A 1 90 ? 15.357 -8.369 3.915 1.00 69.94 90 LEU A CA 1
ATOM 694 C C . LEU A 1 90 ? 13.900 -8.741 4.206 1.00 69.94 90 LEU A C 1
ATOM 696 O O . LEU A 1 90 ? 13.159 -7.930 4.759 1.00 69.94 90 LEU A O 1
ATOM 700 N N . GLY A 1 91 ? 13.529 -9.987 3.902 1.00 79.69 91 GLY A N 1
ATOM 701 C CA . GLY A 1 91 ? 12.185 -10.527 4.126 1.00 79.69 91 GLY A CA 1
ATOM 702 C C . GLY A 1 91 ? 11.332 -10.438 2.855 1.00 79.69 91 GLY A C 1
ATOM 703 O O . GLY A 1 91 ? 11.800 -10.882 1.805 1.00 79.69 91 GLY A O 1
ATOM 704 N N . PRO A 1 92 ? 10.124 -9.846 2.890 1.00 80.50 92 PRO A N 1
ATOM 705 C CA . PRO A 1 92 ? 9.223 -9.800 1.729 1.00 80.50 92 PRO A CA 1
ATOM 706 C C . PRO A 1 92 ? 9.808 -9.031 0.528 1.00 80.50 92 PRO A C 1
ATOM 708 O O . PRO A 1 92 ? 9.317 -9.142 -0.588 1.00 80.50 92 PRO A O 1
ATOM 711 N N . TYR A 1 93 ? 10.881 -8.265 0.729 1.00 86.38 93 TYR A N 1
ATOM 712 C CA . TYR A 1 93 ? 11.509 -7.446 -0.307 1.00 86.38 93 TYR A CA 1
ATOM 713 C C . TYR A 1 93 ? 12.638 -8.144 -1.068 1.00 86.38 93 TYR A C 1
ATOM 715 O O . TYR A 1 93 ? 13.203 -7.544 -1.973 1.00 86.38 93 TYR A O 1
ATOM 723 N N . THR A 1 94 ? 12.987 -9.390 -0.722 1.00 82.31 94 THR A N 1
ATOM 724 C CA . THR A 1 94 ? 14.195 -10.060 -1.244 1.00 82.31 94 THR A CA 1
ATOM 725 C C . THR A 1 94 ? 14.245 -10.182 -2.771 1.00 82.31 94 THR A C 1
ATOM 727 O O . THR A 1 94 ? 15.340 -10.202 -3.320 1.00 82.31 94 THR A O 1
ATOM 730 N N . LEU A 1 95 ? 13.098 -10.222 -3.457 1.00 85.25 95 LEU A N 1
ATOM 731 C CA . LEU A 1 95 ? 13.040 -10.266 -4.926 1.00 85.25 95 LEU A CA 1
ATOM 732 C C . LEU A 1 95 ? 12.871 -8.893 -5.579 1.00 85.25 95 LEU A C 1
ATOM 734 O O . LEU A 1 95 ? 12.909 -8.796 -6.802 1.00 85.25 95 LEU A O 1
ATOM 738 N N . LEU A 1 96 ? 12.627 -7.834 -4.809 1.00 89.19 96 LEU A N 1
ATOM 739 C CA . LEU A 1 96 ? 12.458 -6.503 -5.380 1.00 89.19 96 LEU A CA 1
ATOM 740 C C . LEU A 1 96 ? 13.805 -5.958 -5.859 1.00 89.19 96 LEU A C 1
ATOM 742 O O . LEU A 1 96 ? 14.857 -6.301 -5.322 1.00 89.19 96 LEU A O 1
ATOM 746 N N . GLY A 1 97 ? 13.755 -5.112 -6.889 1.00 85.12 97 GLY A N 1
ATOM 747 C CA . GLY A 1 97 ? 14.914 -4.382 -7.391 1.00 85.12 97 GLY A CA 1
ATOM 748 C C . GLY A 1 97 ? 15.454 -3.348 -6.398 1.00 85.12 97 GLY A C 1
ATOM 749 O O . GLY A 1 97 ? 15.342 -3.485 -5.180 1.00 85.12 97 GLY A O 1
ATOM 750 N N . ASP A 1 98 ? 16.052 -2.278 -6.922 1.00 88.50 98 ASP A N 1
ATOM 751 C CA . ASP A 1 98 ? 16.694 -1.267 -6.081 1.00 88.50 98 ASP A CA 1
ATOM 752 C C . ASP A 1 98 ? 15.725 -0.690 -5.029 1.00 88.50 98 ASP A C 1
ATOM 754 O O . ASP A 1 98 ? 14.564 -0.416 -5.354 1.00 88.50 98 ASP A O 1
ATOM 758 N N . PRO A 1 99 ? 16.176 -0.405 -3.790 1.00 88.25 99 PRO A N 1
ATOM 759 C CA . PRO A 1 99 ? 15.317 0.141 -2.735 1.00 88.25 99 PRO A CA 1
ATOM 760 C C . PRO A 1 99 ? 14.604 1.449 -3.110 1.00 88.25 99 PRO A C 1
ATOM 762 O O . PRO A 1 99 ? 13.598 1.809 -2.501 1.00 88.25 99 PRO A O 1
ATOM 765 N N . THR A 1 100 ? 15.093 2.179 -4.113 1.00 91.56 100 THR A N 1
ATOM 766 C CA . THR A 1 100 ? 14.465 3.403 -4.629 1.00 91.56 100 THR A CA 1
ATOM 767 C C . THR A 1 100 ? 13.317 3.158 -5.614 1.00 91.56 100 THR A C 1
ATOM 769 O O . THR A 1 100 ? 12.678 4.119 -6.025 1.00 91.56 100 THR A O 1
ATOM 772 N N . THR A 1 101 ? 13.028 1.904 -5.973 1.00 93.31 101 THR A N 1
ATOM 773 C CA . THR A 1 101 ? 11.938 1.515 -6.897 1.00 93.31 101 THR A CA 1
ATOM 774 C C . THR A 1 101 ? 10.635 1.159 -6.181 1.00 93.31 101 THR A C 1
ATOM 776 O O . THR A 1 101 ? 9.612 0.881 -6.808 1.00 93.31 101 THR A O 1
ATOM 779 N N . PHE A 1 102 ? 10.640 1.170 -4.848 1.00 94.38 102 PHE A N 1
ATOM 780 C CA . PHE A 1 102 ? 9.454 0.921 -4.041 1.00 94.38 102 PHE A CA 1
ATOM 781 C C . PHE A 1 102 ? 9.524 1.640 -2.695 1.00 94.38 102 PHE A C 1
ATOM 783 O O . PHE A 1 102 ? 10.603 1.944 -2.181 1.00 94.38 102 PHE A O 1
ATOM 790 N N . TYR A 1 103 ? 8.360 1.873 -2.097 1.00 93.81 103 TYR A N 1
ATOM 791 C CA . TYR A 1 103 ? 8.208 2.459 -0.773 1.00 93.81 103 TYR A CA 1
ATOM 792 C C . TYR A 1 103 ? 7.225 1.640 0.079 1.00 93.81 103 TYR A C 1
ATOM 794 O O . TYR A 1 103 ? 6.089 1.433 -0.353 1.00 93.81 103 TYR A O 1
ATOM 802 N N . PRO A 1 104 ? 7.617 1.154 1.270 1.00 93.88 104 PRO A N 1
ATOM 803 C CA . PRO A 1 104 ? 6.738 0.352 2.115 1.00 93.88 104 PRO A CA 1
ATOM 804 C C . PRO A 1 104 ? 5.631 1.203 2.751 1.00 93.88 104 PRO A C 1
ATOM 806 O O . PRO A 1 104 ? 5.893 2.273 3.300 1.00 93.88 104 PRO A O 1
ATOM 809 N N . LEU A 1 105 ? 4.397 0.700 2.690 1.00 94.81 105 LEU A N 1
ATOM 810 C CA . LEU A 1 105 ? 3.195 1.306 3.273 1.00 94.81 105 LEU A CA 1
ATOM 811 C C . LEU A 1 105 ? 2.695 0.536 4.501 1.00 94.81 105 LEU A C 1
ATOM 813 O O . LEU A 1 105 ? 2.192 1.139 5.446 1.00 94.81 105 LEU A O 1
ATOM 817 N N . ILE A 1 106 ? 2.786 -0.795 4.477 1.00 93.06 106 ILE A N 1
ATOM 818 C CA . ILE A 1 106 ? 2.424 -1.687 5.587 1.00 93.06 106 ILE A CA 1
ATOM 819 C C . ILE A 1 106 ? 3.487 -2.777 5.650 1.00 93.06 106 ILE A C 1
ATOM 821 O O . ILE A 1 106 ? 3.795 -3.380 4.626 1.00 93.06 106 ILE A O 1
ATOM 825 N N . GLU A 1 107 ? 4.009 -3.057 6.839 1.00 89.38 107 GLU A N 1
ATOM 826 C CA . GLU A 1 107 ? 5.042 -4.076 7.038 1.00 89.38 107 GLU A CA 1
ATOM 827 C C . GLU A 1 107 ? 4.573 -5.115 8.059 1.00 89.38 107 GLU A C 1
ATOM 829 O O . GLU A 1 107 ? 4.065 -4.772 9.131 1.00 89.38 107 GLU A O 1
ATOM 834 N N . GLY A 1 108 ? 4.727 -6.387 7.707 1.00 85.81 108 GLY A N 1
ATOM 835 C CA . GLY A 1 108 ? 4.645 -7.536 8.602 1.00 85.81 108 GLY A CA 1
ATOM 836 C C . GLY A 1 108 ? 5.952 -8.331 8.567 1.00 85.81 108 GLY A C 1
ATOM 837 O O . GLY A 1 108 ? 6.905 -7.934 7.903 1.00 85.81 108 GLY A O 1
ATOM 838 N N . ASP A 1 109 ? 5.995 -9.456 9.283 1.00 83.19 109 ASP A N 1
ATOM 839 C CA . ASP A 1 109 ? 7.220 -10.266 9.387 1.00 83.19 109 ASP A CA 1
ATOM 840 C C . ASP A 1 109 ? 7.616 -10.897 8.035 1.00 83.19 109 ASP A C 1
ATOM 842 O O . ASP A 1 109 ? 8.767 -10.789 7.619 1.00 83.19 109 ASP A O 1
ATOM 846 N N . ASP A 1 110 ? 6.646 -11.490 7.329 1.00 85.06 110 ASP A N 1
ATOM 847 C CA . ASP A 1 110 ? 6.844 -12.203 6.053 1.00 85.06 110 ASP A CA 1
ATOM 848 C C . ASP A 1 110 ? 5.949 -11.656 4.920 1.00 85.06 110 ASP A C 1
ATOM 850 O O . ASP A 1 110 ? 5.840 -12.244 3.848 1.00 85.06 110 ASP A O 1
ATOM 854 N N . VAL A 1 111 ? 5.280 -10.525 5.156 1.00 90.75 111 VAL A N 1
ATOM 855 C CA . VAL A 1 111 ? 4.331 -9.896 4.226 1.00 90.75 111 VAL A CA 1
ATOM 856 C C . VAL A 1 111 ? 4.514 -8.387 4.229 1.00 90.75 111 VAL A C 1
ATOM 858 O O . VAL A 1 111 ? 4.883 -7.802 5.247 1.00 90.75 111 VAL A O 1
ATOM 861 N N . ALA A 1 112 ? 4.210 -7.730 3.116 1.00 93.50 112 ALA A N 1
ATOM 862 C CA . ALA A 1 112 ? 4.281 -6.274 3.030 1.00 93.50 112 ALA A CA 1
ATOM 863 C C . ALA A 1 112 ? 3.240 -5.708 2.067 1.00 93.50 112 ALA A C 1
ATOM 865 O O . ALA A 1 112 ? 2.699 -6.416 1.224 1.00 93.50 112 ALA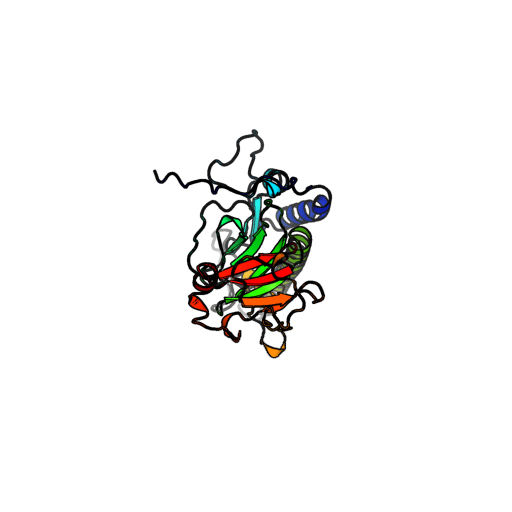 A O 1
ATOM 866 N N . VAL A 1 113 ? 2.978 -4.410 2.170 1.00 95.75 113 VAL A N 1
ATOM 867 C CA . VAL A 1 113 ? 2.323 -3.629 1.122 1.00 95.75 113 VAL A CA 1
ATOM 868 C C . VAL A 1 113 ? 3.270 -2.520 0.703 1.00 95.75 113 VAL A C 1
ATOM 870 O O . VAL A 1 113 ? 3.717 -1.744 1.546 1.00 95.75 113 VAL A O 1
ATOM 873 N N . ILE A 1 114 ? 3.553 -2.430 -0.591 1.00 96.31 114 ILE A N 1
ATOM 874 C CA . ILE A 1 114 ? 4.490 -1.472 -1.175 1.00 96.31 114 ILE A CA 1
ATOM 875 C C . ILE A 1 114 ? 3.806 -0.578 -2.205 1.00 96.31 114 ILE A C 1
ATOM 877 O O . ILE A 1 114 ? 2.888 -0.998 -2.902 1.00 96.31 114 ILE A O 1
ATOM 881 N N . LEU A 1 115 ? 4.297 0.646 -2.333 1.00 97.50 115 LEU A N 1
ATOM 882 C CA . LEU A 1 115 ? 4.040 1.563 -3.435 1.00 97.50 115 LEU A CA 1
ATOM 883 C C . LEU A 1 115 ? 5.211 1.487 -4.415 1.00 97.50 115 LEU A C 1
ATOM 885 O O . LEU A 1 115 ? 6.347 1.697 -4.001 1.00 97.50 115 LEU A O 1
ATOM 889 N N . THR A 1 116 ? 4.966 1.223 -5.695 1.00 97.38 116 THR A N 1
ATOM 890 C CA . THR A 1 116 ? 6.029 1.2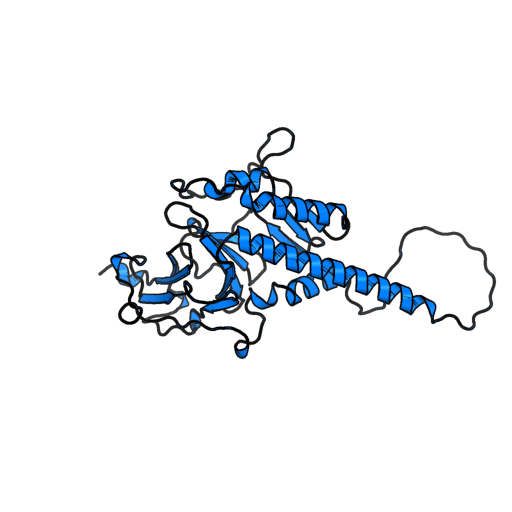62 -6.712 1.00 97.38 116 THR A CA 1
ATOM 891 C C . THR A 1 116 ? 6.442 2.702 -6.996 1.00 97.38 116 THR A C 1
ATOM 893 O O . THR A 1 116 ? 5.579 3.581 -7.051 1.00 97.38 116 THR A O 1
ATOM 896 N N . ILE A 1 117 ? 7.725 2.925 -7.245 1.00 96.56 117 ILE A N 1
ATOM 897 C CA . ILE A 1 117 ? 8.315 4.207 -7.631 1.00 96.56 117 ILE A CA 1
ATOM 898 C C . ILE A 1 117 ? 9.034 3.994 -8.965 1.00 96.56 117 ILE A C 1
ATOM 900 O O . ILE A 1 117 ? 9.827 3.060 -9.086 1.00 96.56 117 ILE A O 1
ATOM 904 N N . ASP A 1 118 ? 8.724 4.807 -9.972 1.00 94.25 118 ASP A N 1
ATOM 905 C CA . ASP A 1 118 ? 9.394 4.711 -11.272 1.00 94.25 118 ASP A CA 1
ATOM 906 C C . ASP A 1 118 ? 10.776 5.392 -11.284 1.00 94.25 118 ASP A C 1
ATOM 908 O O . ASP A 1 118 ? 11.237 5.943 -10.282 1.00 94.25 118 ASP A O 1
ATOM 912 N N . GLU A 1 119 ? 11.451 5.337 -12.433 1.00 92.62 119 GLU A N 1
ATOM 913 C CA . GLU A 1 119 ? 12.797 5.891 -12.625 1.00 92.62 119 GLU A CA 1
ATOM 914 C C . GLU A 1 119 ? 12.888 7.412 -12.426 1.00 92.62 119 GLU A C 1
ATOM 916 O O . GLU A 1 119 ? 13.953 7.917 -12.071 1.00 92.62 119 GLU A O 1
ATOM 921 N N . ASP A 1 120 ? 11.779 8.134 -12.606 1.00 94.75 120 ASP A N 1
ATOM 922 C CA . ASP A 1 120 ? 11.691 9.578 -12.386 1.00 94.75 120 ASP A CA 1
ATOM 923 C C . ASP A 1 120 ? 11.296 9.914 -10.937 1.00 94.75 120 ASP A C 1
ATOM 925 O O . ASP A 1 120 ? 11.441 11.061 -10.502 1.00 94.75 120 ASP A O 1
ATOM 929 N N . GLY A 1 121 ? 10.824 8.929 -10.168 1.00 95.06 121 GLY A N 1
ATOM 930 C CA . GLY A 1 121 ? 10.403 9.076 -8.775 1.00 95.06 121 GLY A CA 1
ATOM 931 C C . GLY A 1 121 ? 8.891 9.197 -8.604 1.00 95.06 121 GLY A C 1
ATOM 932 O O . GLY A 1 121 ? 8.421 9.534 -7.514 1.00 95.06 121 GLY A O 1
ATOM 933 N N . ALA A 1 122 ? 8.109 8.959 -9.659 1.00 96.31 122 ALA A N 1
ATOM 934 C CA . ALA A 1 122 ? 6.663 9.071 -9.604 1.00 96.31 122 ALA A CA 1
ATOM 935 C C . ALA A 1 122 ? 6.047 7.835 -8.923 1.00 96.31 122 ALA A C 1
ATOM 937 O O . ALA A 1 122 ? 6.420 6.695 -9.219 1.00 96.31 122 ALA A O 1
ATOM 938 N N . PRO A 1 123 ? 5.070 8.032 -8.020 1.00 97.00 123 PRO A N 1
ATOM 939 C CA . PRO A 1 123 ? 4.369 6.934 -7.378 1.00 97.00 123 PRO A CA 1
ATOM 940 C C . PRO A 1 123 ? 3.417 6.245 -8.361 1.00 97.00 123 PRO A C 1
ATOM 942 O O . PRO A 1 123 ? 2.599 6.893 -9.018 1.00 97.00 123 PRO A O 1
ATOM 945 N N . GLY A 1 124 ? 3.499 4.919 -8.417 1.00 96.88 124 GLY A N 1
ATOM 946 C CA . GLY A 1 124 ? 2.695 4.065 -9.285 1.00 96.88 124 GLY A CA 1
ATOM 947 C C . GLY A 1 124 ? 1.647 3.241 -8.534 1.00 96.88 124 GLY A C 1
ATOM 948 O O . GLY A 1 124 ? 0.945 3.730 -7.642 1.00 96.88 124 GLY A O 1
ATOM 949 N N . ALA A 1 125 ? 1.528 1.979 -8.933 1.00 97.81 125 ALA A N 1
ATOM 950 C CA . ALA A 1 125 ? 0.649 0.988 -8.339 1.00 97.81 125 ALA A CA 1
ATOM 951 C C . ALA A 1 125 ? 1.085 0.578 -6.922 1.00 97.81 125 ALA A C 1
ATOM 953 O O . ALA A 1 125 ? 2.225 0.766 -6.497 1.00 97.81 125 ALA A O 1
ATOM 954 N N . VAL A 1 126 ? 0.142 0.000 -6.183 1.00 98.06 126 VAL A N 1
ATOM 955 C CA . VAL A 1 126 ? 0.350 -0.547 -4.844 1.00 98.06 126 VAL A CA 1
ATOM 956 C C . VAL A 1 126 ? 0.190 -2.058 -4.907 1.00 98.06 126 VAL A C 1
ATOM 958 O O . VAL A 1 126 ? -0.818 -2.546 -5.425 1.00 98.06 126 VAL A O 1
ATOM 961 N N . TYR A 1 127 ? 1.152 -2.784 -4.345 1.00 97.38 127 TYR A N 1
ATOM 962 C CA . TYR A 1 127 ? 1.166 -4.243 -4.298 1.00 97.38 127 TYR A CA 1
ATOM 963 C C . TYR A 1 127 ? 1.193 -4.748 -2.870 1.00 97.38 127 TYR A C 1
ATOM 965 O O . TYR A 1 127 ? 1.911 -4.205 -2.036 1.00 97.38 127 TYR A O 1
ATOM 973 N N . GLY A 1 128 ? 0.447 -5.814 -2.604 1.00 95.81 128 GLY A N 1
ATOM 974 C CA . GLY A 1 128 ? 0.729 -6.687 -1.476 1.00 95.81 128 GLY A CA 1
ATOM 975 C C . GLY A 1 128 ? 1.722 -7.767 -1.872 1.00 95.81 128 GLY A C 1
ATOM 976 O O . GLY A 1 128 ? 1.680 -8.265 -2.995 1.00 95.81 128 GLY A O 1
ATOM 977 N N . ILE A 1 129 ? 2.598 -8.112 -0.940 1.00 94.12 129 ILE A N 1
ATOM 978 C CA . ILE A 1 129 ? 3.567 -9.193 -1.045 1.00 94.12 129 ILE A CA 1
ATOM 979 C C . ILE A 1 129 ? 3.164 -10.250 -0.024 1.00 94.12 129 ILE A C 1
ATOM 981 O O . ILE A 1 129 ? 3.120 -9.960 1.177 1.00 94.12 129 ILE A O 1
ATOM 985 N N . GLY A 1 130 ? 2.813 -11.436 -0.514 1.00 90.19 130 GLY A N 1
ATOM 986 C CA . GLY A 1 130 ? 2.488 -12.591 0.319 1.00 90.19 130 GLY A CA 1
ATOM 987 C C . GLY A 1 130 ? 3.731 -13.316 0.842 1.00 90.19 130 GLY A C 1
ATOM 988 O O . GLY A 1 130 ? 4.846 -13.068 0.388 1.00 90.19 130 GLY A O 1
ATOM 989 N N . GLU A 1 131 ? 3.524 -14.264 1.762 1.00 87.56 131 GLU A N 1
ATOM 990 C CA . GLU A 1 131 ? 4.595 -15.125 2.305 1.00 87.56 131 GLU A CA 1
ATOM 991 C C . GLU A 1 131 ? 5.265 -15.986 1.217 1.00 87.56 131 GLU A C 1
ATOM 993 O O . GLU A 1 131 ? 6.429 -16.365 1.326 1.00 87.56 131 GLU A O 1
ATOM 998 N N . ASP A 1 132 ? 4.523 -16.294 0.152 1.00 85.69 132 ASP A N 1
ATOM 999 C CA . ASP A 1 132 ? 4.984 -17.013 -1.038 1.00 85.69 132 ASP A CA 1
ATOM 1000 C C . ASP A 1 132 ? 5.708 -16.107 -2.049 1.00 85.69 132 ASP A C 1
ATOM 1002 O O . ASP A 1 132 ? 6.053 -16.555 -3.144 1.00 85.69 132 ASP A O 1
ATOM 1006 N N . LEU A 1 133 ? 5.928 -14.837 -1.692 1.00 87.06 133 LEU A N 1
ATOM 1007 C CA . LEU A 1 133 ? 6.485 -13.788 -2.547 1.00 87.06 133 LEU A CA 1
ATOM 1008 C C . LEU A 1 133 ? 5.631 -13.499 -3.795 1.00 87.06 133 LEU A C 1
ATOM 1010 O O . LEU A 1 133 ? 6.112 -12.882 -4.748 1.00 87.06 133 LEU A O 1
ATOM 1014 N N . SER A 1 134 ? 4.354 -13.903 -3.797 1.00 90.69 134 SER A N 1
ATOM 1015 C CA . SER A 1 134 ? 3.403 -13.463 -4.817 1.00 90.69 134 SER A CA 1
ATOM 1016 C C . SER A 1 134 ? 3.119 -11.971 -4.663 1.00 90.69 134 SER A C 1
ATOM 1018 O O . SER A 1 134 ? 2.953 -11.457 -3.552 1.00 90.69 134 SER A O 1
ATOM 1020 N N . LEU A 1 135 ? 3.053 -11.267 -5.793 1.00 94.38 135 LEU A N 1
ATOM 1021 C CA . LEU A 1 135 ? 2.678 -9.857 -5.834 1.00 94.38 135 LEU A CA 1
ATOM 1022 C C . LEU A 1 135 ? 1.212 -9.754 -6.230 1.00 94.38 135 LEU A C 1
ATOM 1024 O O . LEU A 1 135 ? 0.830 -10.204 -7.307 1.00 94.38 135 LEU A O 1
ATOM 1028 N N . THR A 1 136 ? 0.393 -9.137 -5.385 1.00 95.50 136 THR A N 1
ATOM 1029 C CA . THR A 1 136 ? -1.031 -8.912 -5.660 1.00 95.50 136 THR A CA 1
ATOM 1030 C C . THR A 1 136 ? -1.303 -7.426 -5.839 1.00 95.50 136 THR A C 1
ATOM 1032 O O . THR A 1 136 ? -0.973 -6.624 -4.963 1.00 95.50 136 THR A O 1
ATOM 1035 N N . LEU A 1 137 ? -1.913 -7.042 -6.962 1.00 96.06 137 LEU A N 1
ATOM 1036 C CA . LEU A 1 137 ? -2.244 -5.656 -7.284 1.00 96.06 137 LEU A CA 1
ATOM 1037 C C . LEU A 1 137 ? -3.334 -5.133 -6.338 1.00 96.06 137 LEU A C 1
ATOM 1039 O O . LEU A 1 137 ? -4.530 -5.304 -6.574 1.00 96.06 137 LEU A O 1
ATOM 1043 N N . ALA A 1 138 ? -2.920 -4.452 -5.274 1.00 95.88 138 ALA A N 1
ATOM 1044 C CA . ALA A 1 138 ? -3.808 -3.909 -4.253 1.00 95.88 138 ALA A CA 1
ATOM 1045 C C . ALA A 1 138 ? -4.617 -2.715 -4.766 1.00 95.88 138 ALA A C 1
ATOM 1047 O O . ALA A 1 138 ? -5.804 -2.561 -4.453 1.00 95.88 138 ALA A O 1
ATOM 1048 N N . ALA A 1 139 ? -3.950 -1.845 -5.526 1.00 96.69 139 ALA A N 1
ATOM 1049 C CA . ALA A 1 139 ? -4.540 -0.680 -6.160 1.00 96.69 139 ALA A CA 1
ATOM 1050 C C . ALA A 1 139 ? -3.643 -0.161 -7.287 1.00 96.69 139 ALA A C 1
ATOM 1052 O O . ALA A 1 139 ? -2.428 -0.314 -7.266 1.00 96.69 139 ALA A O 1
ATOM 1053 N N . ARG A 1 140 ? -4.238 0.551 -8.244 1.00 96.12 140 ARG A N 1
ATOM 1054 C CA . ARG A 1 140 ? -3.512 1.154 -9.377 1.00 96.12 140 ARG A CA 1
ATOM 1055 C C . ARG A 1 140 ? -2.838 2.493 -9.053 1.00 96.12 140 ARG A C 1
ATOM 1057 O O . ARG A 1 140 ? -2.195 3.072 -9.917 1.00 96.12 140 ARG A O 1
ATOM 1064 N N . SER A 1 141 ? -3.053 3.020 -7.851 1.00 96.12 141 SER A N 1
ATOM 1065 C CA . SER A 1 141 ? -2.460 4.268 -7.371 1.00 96.12 141 SER A CA 1
ATOM 1066 C C . SER A 1 141 ? -2.533 4.337 -5.848 1.00 96.12 141 SER A C 1
ATOM 1068 O O . SER A 1 141 ? -3.394 3.693 -5.234 1.00 96.12 141 SER A O 1
ATOM 1070 N N . LEU A 1 142 ? -1.693 5.180 -5.239 1.00 97.06 142 LEU A N 1
ATOM 1071 C CA . LEU A 1 142 ? -1.764 5.469 -3.804 1.00 97.06 142 LEU A CA 1
ATOM 1072 C C . LEU A 1 142 ? -3.157 5.976 -3.388 1.00 97.06 142 LEU A C 1
ATOM 1074 O O . LEU A 1 142 ? -3.689 5.543 -2.373 1.00 97.06 142 LEU A O 1
ATOM 1078 N N . GLY A 1 143 ? -3.784 6.844 -4.188 1.00 96.88 143 GLY A N 1
ATOM 1079 C CA . GLY A 1 143 ? -5.119 7.373 -3.885 1.00 96.88 143 GLY A CA 1
ATOM 1080 C C . GLY A 1 143 ? -6.191 6.285 -3.799 1.00 96.88 143 GLY A C 1
ATOM 1081 O O . GLY A 1 143 ? -6.895 6.199 -2.795 1.00 96.88 143 GLY A O 1
ATOM 1082 N N . HIS A 1 144 ? -6.255 5.397 -4.798 1.00 95.88 144 HIS A N 1
ATOM 1083 C CA . HIS A 1 144 ? -7.183 4.261 -4.771 1.00 95.88 144 HIS A CA 1
ATOM 1084 C C . HIS A 1 144 ? -6.894 3.309 -3.601 1.00 95.88 144 HIS A C 1
ATOM 1086 O O . HIS A 1 144 ? -7.820 2.759 -3.007 1.00 95.88 144 HIS A O 1
ATOM 1092 N N . PHE A 1 145 ? -5.621 3.125 -3.238 1.00 97.44 145 PHE A N 1
ATOM 1093 C CA . PHE A 1 145 ? -5.259 2.318 -2.076 1.00 97.44 145 PHE A CA 1
ATOM 1094 C C . PHE A 1 145 ? -5.771 2.926 -0.765 1.00 97.44 145 PHE A C 1
ATOM 1096 O O . PHE A 1 145 ? -6.353 2.215 0.052 1.00 97.44 145 PHE A O 1
ATOM 1103 N N . LEU A 1 146 ? -5.603 4.238 -0.571 1.00 97.69 146 LEU A N 1
ATOM 1104 C CA . LEU A 1 146 ? -6.083 4.940 0.622 1.00 97.69 146 LEU A CA 1
ATOM 1105 C C . LEU A 1 146 ? -7.611 4.878 0.750 1.00 97.69 146 LEU A C 1
ATOM 1107 O O . LEU A 1 146 ? -8.121 4.679 1.851 1.00 97.69 146 LEU A O 1
ATOM 1111 N N . GLU A 1 147 ? -8.343 4.991 -0.359 1.00 97.06 147 GLU A N 1
ATOM 1112 C CA . GLU A 1 147 ? -9.803 4.823 -0.384 1.00 97.06 147 GLU A CA 1
ATOM 1113 C C . GLU A 1 147 ? -10.221 3.406 0.022 1.00 97.06 147 GLU A C 1
ATOM 1115 O O . GLU A 1 147 ? -11.109 3.232 0.863 1.00 97.06 147 GLU A O 1
ATOM 1120 N N . ARG A 1 148 ? -9.546 2.388 -0.523 1.00 95.88 148 ARG A N 1
ATOM 1121 C CA . ARG A 1 148 ? -9.778 0.986 -0.158 1.00 95.88 148 ARG A CA 1
ATOM 1122 C C . ARG A 1 148 ? -9.487 0.735 1.322 1.00 95.88 148 ARG A C 1
ATOM 1124 O O . ARG A 1 148 ? -10.297 0.107 2.003 1.00 95.88 148 ARG A O 1
ATOM 1131 N N . TYR A 1 149 ? -8.376 1.266 1.831 1.00 97.25 149 TYR A N 1
ATOM 1132 C CA . TYR A 1 149 ? -8.005 1.156 3.242 1.00 97.25 149 TYR A CA 1
ATOM 1133 C C . TYR A 1 149 ? -9.028 1.838 4.155 1.00 97.25 149 TYR A C 1
ATOM 1135 O O . TYR A 1 149 ? -9.443 1.264 5.160 1.00 97.25 149 TYR A O 1
ATOM 1143 N N . LEU A 1 150 ? -9.488 3.038 3.793 1.00 97.56 150 LEU A N 1
ATOM 1144 C CA . LEU A 1 150 ? -10.530 3.757 4.525 1.00 97.56 150 LEU A CA 1
ATOM 1145 C C . LEU A 1 150 ? -11.833 2.952 4.603 1.00 97.56 150 LEU A C 1
ATOM 1147 O O . LEU A 1 150 ? -12.466 2.905 5.662 1.00 97.56 150 LEU A O 1
ATOM 1151 N N . HIS A 1 151 ? -12.236 2.325 3.497 1.00 97.19 151 HIS A N 1
ATOM 1152 C CA . HIS A 1 151 ? -13.430 1.489 3.461 1.00 97.19 151 HIS A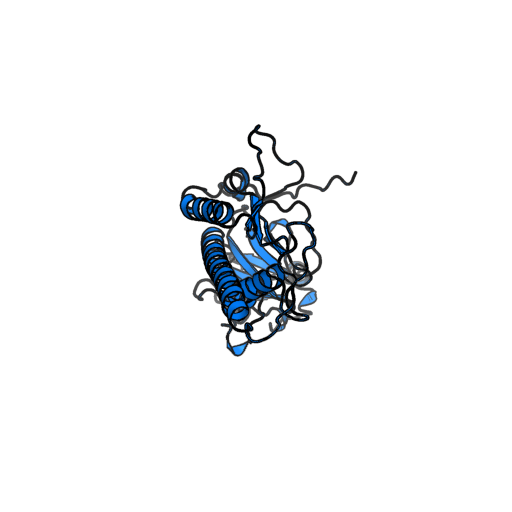 CA 1
ATOM 1153 C C . HIS A 1 151 ? -13.302 0.295 4.415 1.00 97.19 151 HIS A C 1
ATOM 1155 O O . HIS A 1 151 ? -14.144 0.135 5.298 1.00 97.19 151 HIS A O 1
ATOM 1161 N N . ALA A 1 152 ? -12.206 -0.461 4.321 1.00 96.62 152 ALA A N 1
ATOM 1162 C CA . ALA A 1 152 ? -11.949 -1.614 5.183 1.00 96.62 152 ALA A CA 1
ATOM 1163 C C . ALA A 1 152 ? -11.843 -1.244 6.671 1.00 96.62 152 ALA A C 1
ATOM 1165 O O . ALA A 1 152 ? -12.350 -1.960 7.538 1.00 96.62 152 ALA A O 1
ATOM 1166 N N . LEU A 1 153 ? -11.232 -0.096 6.976 1.00 97.12 153 LEU A N 1
ATOM 1167 C CA . LEU A 1 153 ? -11.182 0.438 8.332 1.00 97.12 153 LEU A CA 1
ATOM 1168 C C . LEU A 1 153 ? -12.581 0.784 8.849 1.00 97.12 153 LEU A C 1
ATOM 1170 O O . LEU A 1 153 ? -12.901 0.486 9.997 1.00 97.12 153 LEU A O 1
ATOM 1174 N N . THR A 1 154 ? -13.421 1.397 8.015 1.00 97.62 154 THR A N 1
ATOM 1175 C CA . THR A 1 154 ? -14.799 1.740 8.392 1.00 97.62 154 THR A CA 1
ATOM 1176 C C . THR A 1 154 ? -15.595 0.481 8.730 1.00 97.62 154 THR A C 1
ATOM 1178 O O . THR A 1 154 ? -16.180 0.416 9.810 1.00 97.62 154 THR A O 1
ATOM 1181 N N . GLU A 1 155 ? -15.550 -0.543 7.871 1.00 97.56 155 GLU A N 1
ATOM 1182 C CA . GLU A 1 155 ? -16.228 -1.823 8.125 1.00 97.56 155 GLU A CA 1
ATOM 1183 C C . GLU A 1 155 ? -15.693 -2.520 9.382 1.00 97.56 155 GLU A C 1
ATOM 1185 O O . GLU A 1 155 ? -16.468 -3.029 10.194 1.00 97.56 155 GLU A O 1
ATOM 1190 N N . THR A 1 156 ? -14.376 -2.477 9.598 1.00 96.69 156 THR A N 1
ATOM 1191 C CA . THR A 1 156 ? -13.747 -3.027 10.804 1.00 96.69 156 THR A CA 1
ATOM 1192 C C . THR A 1 156 ? -14.295 -2.367 12.066 1.00 96.69 156 THR A C 1
ATOM 1194 O O . THR A 1 156 ? -14.681 -3.060 13.006 1.00 96.69 156 THR A O 1
ATOM 1197 N N . LEU A 1 157 ? -14.357 -1.035 12.106 1.00 96.50 157 LEU A N 1
ATOM 1198 C CA . LEU A 1 157 ? -14.842 -0.302 13.279 1.00 96.50 157 LEU A CA 1
ATOM 1199 C C . LEU A 1 157 ? -16.327 -0.575 13.544 1.00 96.50 157 LEU A C 1
ATOM 1201 O O . LEU A 1 157 ? -16.709 -0.807 14.691 1.00 96.50 157 LEU A O 1
ATOM 1205 N N . GLU A 1 158 ? -17.148 -0.641 12.495 1.00 96.19 158 GLU A N 1
ATOM 1206 C CA . GLU A 1 158 ? -18.557 -1.035 12.606 1.00 96.19 158 GLU A CA 1
ATOM 1207 C C . GLU A 1 158 ? -18.710 -2.472 13.137 1.00 96.19 158 GLU A C 1
ATOM 1209 O O . GLU A 1 158 ? -19.554 -2.738 14.000 1.00 96.19 158 GLU A O 1
ATOM 1214 N N . GLY A 1 159 ? -17.863 -3.399 12.680 1.00 95.44 159 GLY A N 1
ATOM 1215 C CA . GLY A 1 159 ? -17.814 -4.777 13.168 1.00 95.44 159 GLY A CA 1
ATOM 1216 C C . GLY A 1 159 ? -17.460 -4.864 14.653 1.00 95.44 159 GLY A C 1
ATOM 1217 O O . GLY A 1 159 ? -18.137 -5.563 15.416 1.00 95.44 159 GLY A O 1
ATOM 1218 N N . LEU A 1 160 ? -16.452 -4.102 15.084 1.00 94.31 160 LEU A N 1
ATOM 1219 C CA . LEU A 1 160 ? -16.034 -4.019 16.482 1.00 94.31 160 LEU A CA 1
ATOM 1220 C C . LEU A 1 160 ? -17.136 -3.449 17.384 1.00 94.31 160 LEU A C 1
ATOM 1222 O O . LEU A 1 160 ? -17.341 -3.934 18.502 1.00 94.31 160 LEU A O 1
ATOM 1226 N N . ASP A 1 161 ? -17.853 -2.423 16.935 1.00 94.12 161 ASP A N 1
ATOM 1227 C CA . ASP A 1 161 ? -18.963 -1.841 17.693 1.00 94.12 161 ASP A CA 1
ATOM 1228 C C . ASP A 1 161 ? -20.124 -2.834 17.818 1.00 94.12 161 ASP A C 1
ATOM 1230 O O . ASP A 1 161 ? -20.636 -3.062 18.919 1.00 94.12 161 ASP A O 1
ATOM 1234 N N . ALA A 1 162 ? -20.459 -3.539 16.735 1.00 92.94 162 ALA A N 1
ATOM 1235 C CA . ALA A 1 162 ? -21.474 -4.588 16.757 1.00 92.94 162 ALA A CA 1
ATOM 1236 C C . ALA A 1 162 ? -21.107 -5.757 17.694 1.00 92.94 162 ALA A C 1
ATOM 1238 O O . ALA A 1 162 ? -21.991 -6.359 18.315 1.00 92.94 162 ALA A O 1
ATOM 1239 N N . GLU A 1 163 ? -19.825 -6.120 17.803 1.00 91.50 163 GLU A N 1
ATOM 1240 C CA . GLU A 1 163 ? -19.344 -7.121 18.767 1.00 91.50 163 GLU A CA 1
ATOM 1241 C C . GLU A 1 163 ? -19.521 -6.656 20.214 1.00 91.50 163 GLU A C 1
ATOM 1243 O O . GLU A 1 163 ? -20.021 -7.418 21.050 1.00 91.50 163 GLU A O 1
ATOM 1248 N N . ALA A 1 164 ? -19.173 -5.401 20.504 1.00 89.06 164 ALA A N 1
ATOM 1249 C CA . ALA A 1 164 ? -19.331 -4.815 21.831 1.00 89.06 164 ALA A CA 1
ATOM 1250 C C . ALA A 1 164 ? -20.809 -4.750 22.254 1.00 89.06 164 ALA A C 1
ATOM 1252 O O . ALA A 1 164 ? -21.155 -5.117 23.384 1.00 89.06 164 ALA A O 1
ATOM 1253 N N . GLU A 1 165 ? -21.702 -4.365 21.340 1.00 89.75 165 GLU A N 1
ATOM 1254 C CA . GLU A 1 165 ? -23.147 -4.359 21.577 1.00 89.75 165 GLU A CA 1
ATOM 1255 C C . GLU A 1 165 ? -23.681 -5.767 21.878 1.00 89.75 165 GLU A C 1
ATOM 1257 O O . GLU A 1 165 ? -24.381 -5.961 22.878 1.00 89.75 165 GLU A O 1
ATOM 1262 N N . ARG A 1 166 ? -23.299 -6.778 21.084 1.00 88.00 166 ARG A N 1
ATOM 1263 C CA . ARG A 1 166 ? -23.682 -8.185 21.309 1.00 88.00 166 ARG A CA 1
ATOM 1264 C C . ARG A 1 166 ? -23.198 -8.709 22.661 1.00 88.00 166 ARG A C 1
ATOM 1266 O O . ARG A 1 166 ? -23.970 -9.358 23.372 1.00 88.00 166 ARG A O 1
ATOM 1273 N N . ALA A 1 167 ? -21.958 -8.401 23.039 1.00 85.94 167 ALA A N 1
ATOM 1274 C CA . ALA A 1 167 ? -21.407 -8.773 24.340 1.00 85.94 167 ALA A CA 1
ATOM 1275 C C . ALA A 1 167 ? -22.192 -8.126 25.495 1.00 85.94 167 ALA A C 1
ATOM 1277 O O . ALA A 1 167 ? -22.502 -8.791 26.487 1.00 85.94 167 ALA A O 1
ATOM 1278 N N . SER A 1 168 ? -22.587 -6.857 25.344 1.00 84.31 168 SER A N 1
ATOM 1279 C CA . SER A 1 168 ? -23.389 -6.143 26.345 1.00 84.31 168 SER A CA 1
ATOM 1280 C C . SER A 1 168 ? -24.811 -6.708 26.499 1.00 84.31 168 SER A C 1
ATOM 1282 O O . SER A 1 168 ? -25.321 -6.785 27.617 1.00 84.31 168 SER A O 1
ATOM 1284 N N . ALA A 1 169 ? -25.432 -7.164 25.405 1.00 83.50 169 ALA A N 1
ATOM 1285 C CA . ALA A 1 169 ? -26.779 -7.732 25.408 1.00 83.50 169 ALA A CA 1
ATOM 1286 C C . ALA A 1 169 ? -26.824 -9.151 26.008 1.00 83.50 169 ALA A C 1
ATOM 1288 O O . ALA A 1 169 ? -27.745 -9.475 26.757 1.00 83.50 169 ALA A O 1
ATOM 1289 N N . GLY A 1 170 ? -25.815 -9.986 25.730 1.00 70.25 170 GLY A N 1
ATOM 1290 C CA . GLY A 1 170 ? -25.721 -11.356 26.253 1.00 70.25 170 GLY A CA 1
ATOM 1291 C C . GLY A 1 170 ? -25.442 -11.439 27.761 1.00 70.25 170 GLY A C 1
ATOM 1292 O O . GLY A 1 170 ? -25.837 -12.405 28.413 1.00 70.25 170 GLY A O 1
ATOM 1293 N N . ALA A 1 171 ? -24.822 -10.411 28.347 1.00 61.97 171 ALA A N 1
ATOM 1294 C CA . ALA A 1 171 ? -24.571 -10.338 29.788 1.00 61.97 171 ALA A CA 1
ATOM 1295 C C . ALA A 1 171 ? -25.835 -10.041 30.625 1.00 61.97 171 ALA A C 1
ATOM 1297 O O . ALA A 1 171 ? -25.815 -10.208 31.844 1.00 61.97 171 ALA A O 1
ATOM 1298 N N . GLY A 1 172 ? -26.935 -9.609 29.994 1.00 56.94 172 GLY A N 1
ATOM 1299 C CA . GLY A 1 172 ? -28.189 -9.255 30.668 1.00 56.94 172 GLY A CA 1
ATOM 1300 C C . GLY A 1 172 ? -29.141 -10.422 30.963 1.00 56.94 172 GLY A C 1
ATOM 1301 O O . GLY A 1 172 ? -30.097 -10.222 31.709 1.00 56.94 172 GLY A O 1
ATOM 1302 N N . ASP A 1 173 ? -28.898 -11.619 30.413 1.00 50.16 173 ASP A N 1
ATOM 1303 C CA . ASP A 1 173 ? -29.832 -12.764 30.473 1.00 50.16 173 ASP A CA 1
ATOM 1304 C C . ASP A 1 173 ? -29.433 -13.859 31.488 1.00 50.16 173 ASP A C 1
ATOM 1306 O O . ASP A 1 173 ? -30.148 -14.832 31.700 1.00 50.16 173 ASP A O 1
ATOM 1310 N N . SER A 1 174 ? -28.313 -13.703 32.202 1.00 51.38 174 SER A N 1
ATOM 1311 C CA . SER A 1 174 ? -27.871 -14.646 33.251 1.00 51.38 174 SER A CA 1
ATOM 1312 C C . SER A 1 174 ? -28.388 -14.295 34.658 1.00 51.38 174 SER A C 1
ATOM 1314 O O . SER A 1 174 ? -27.804 -14.672 35.676 1.00 51.38 174 SER A O 1
ATOM 1316 N N . GLY A 1 175 ? -29.515 -13.583 34.734 1.00 47.50 175 GLY A N 1
ATOM 1317 C CA . GLY A 1 175 ? -30.146 -13.153 35.976 1.00 47.50 175 GLY A CA 1
ATOM 1318 C C . GLY A 1 175 ? -31.297 -14.046 36.438 1.00 47.50 175 GLY A C 1
ATOM 1319 O O . GLY A 1 175 ? -32.437 -13.594 36.420 1.00 47.50 175 GLY A O 1
ATOM 1320 N N . GLU A 1 176 ? -31.023 -15.245 36.967 1.00 43.25 176 GLU A N 1
ATOM 1321 C CA . GLU A 1 176 ? -31.938 -15.838 37.955 1.00 43.25 176 GLU A CA 1
ATOM 1322 C C . GLU A 1 176 ? -31.227 -16.632 39.073 1.00 43.25 176 GLU A C 1
ATOM 1324 O O . GLU A 1 176 ? -30.533 -17.619 38.847 1.00 43.25 176 GLU A O 1
ATOM 1329 N N . ALA A 1 177 ? -31.510 -16.177 40.302 1.00 45.59 177 ALA A N 1
ATOM 1330 C CA . ALA A 1 177 ? -31.332 -16.793 41.622 1.00 45.59 177 ALA A CA 1
ATOM 1331 C C . ALA A 1 177 ? -29.956 -16.715 42.327 1.00 45.59 177 ALA A C 1
ATOM 1333 O O . ALA A 1 177 ? -29.150 -17.640 42.311 1.00 45.59 177 ALA A O 1
ATOM 1334 N N . GLY A 1 178 ? -29.782 -15.663 43.139 1.00 39.50 178 GLY A N 1
ATOM 1335 C CA . GLY A 1 178 ? -28.742 -15.604 44.174 1.00 39.50 178 GLY A CA 1
ATOM 1336 C C . GLY A 1 178 ? -28.958 -14.490 45.200 1.00 39.50 178 GLY A C 1
ATOM 1337 O O . GLY A 1 178 ? -28.320 -13.448 45.147 1.00 39.50 178 GLY A O 1
ATOM 1338 N N . ASN A 1 179 ? -29.885 -14.704 46.132 1.00 44.62 179 ASN A N 1
ATOM 1339 C CA . ASN A 1 179 ? -30.184 -13.825 47.265 1.00 44.62 179 ASN A CA 1
ATOM 1340 C C . ASN A 1 179 ? -29.002 -13.783 48.264 1.00 44.62 179 ASN A C 1
ATOM 1342 O O . ASN A 1 179 ? -28.599 -14.837 48.753 1.00 44.62 179 ASN A O 1
ATOM 1346 N N . GLY A 1 180 ? -28.483 -12.604 48.630 1.00 38.81 180 GLY A N 1
ATOM 1347 C CA . GLY A 1 180 ? -27.484 -12.502 49.705 1.00 38.81 180 GLY A CA 1
ATOM 1348 C C . GLY A 1 180 ? -26.827 -11.132 49.858 1.00 38.81 180 GLY A C 1
ATOM 1349 O O . GLY A 1 180 ? -25.948 -10.763 49.092 1.00 38.81 180 GLY A O 1
ATOM 1350 N N . ALA A 1 181 ? -27.246 -10.390 50.880 1.00 46.09 181 ALA A N 1
ATOM 1351 C CA . ALA A 1 181 ? -26.728 -9.080 51.261 1.00 46.09 181 ALA A CA 1
ATOM 1352 C C . ALA A 1 181 ? -25.233 -9.080 51.645 1.00 46.09 181 ALA A C 1
ATOM 1354 O O . ALA A 1 181 ? -24.772 -9.969 52.359 1.00 46.09 181 ALA A O 1
ATOM 1355 N N . GLY A 1 182 ? -24.516 -8.010 51.290 1.00 36.81 182 GLY A N 1
ATOM 1356 C CA . GLY A 1 182 ? -23.180 -7.721 51.814 1.00 36.81 182 GLY A CA 1
ATOM 1357 C C . GLY A 1 182 ? -22.598 -6.425 51.253 1.00 36.81 182 GLY A C 1
ATOM 1358 O O . GLY A 1 182 ? -22.221 -6.363 50.092 1.00 36.81 182 GLY A O 1
ATOM 1359 N N . ALA A 1 183 ? -22.543 -5.381 52.081 1.00 46.16 183 ALA A N 1
ATOM 1360 C CA . ALA A 1 183 ? -21.893 -4.111 51.772 1.00 46.16 183 ALA A CA 1
ATOM 1361 C C . ALA A 1 183 ? -20.359 -4.263 51.732 1.00 46.16 183 ALA A C 1
ATOM 1363 O O . ALA A 1 183 ? -19.786 -4.873 52.634 1.00 46.16 183 ALA A O 1
ATOM 1364 N N . GLY A 1 184 ? -19.693 -3.655 50.746 1.00 33.72 184 GLY A N 1
ATOM 1365 C CA . GLY A 1 184 ? -18.230 -3.637 50.667 1.00 33.72 184 GLY A CA 1
ATOM 1366 C C . GLY A 1 184 ? -17.690 -2.920 49.428 1.00 33.72 184 GLY A C 1
ATOM 1367 O O . GLY A 1 184 ? -17.802 -3.407 48.316 1.00 33.72 184 GLY A O 1
ATOM 1368 N N . ASN A 1 185 ? -17.124 -1.746 49.676 1.00 40.88 185 ASN A N 1
ATOM 1369 C CA . ASN A 1 185 ? -16.403 -0.807 48.812 1.00 40.88 185 ASN A CA 1
ATOM 1370 C C . ASN A 1 185 ? -15.256 -1.432 47.968 1.00 40.88 185 ASN A C 1
ATOM 1372 O O . ASN A 1 185 ? -14.414 -2.065 48.592 1.00 40.88 185 ASN A O 1
ATOM 1376 N N . THR A 1 186 ? -15.148 -1.162 46.647 1.00 36.66 186 THR A N 1
ATOM 1377 C CA . THR A 1 186 ? -13.869 -0.978 45.890 1.00 36.66 186 THR A CA 1
ATOM 1378 C C . THR A 1 186 ? -14.061 -0.608 44.400 1.00 36.66 186 THR A C 1
ATOM 1380 O O . THR A 1 186 ? -14.811 -1.264 43.693 1.00 36.66 186 THR A O 1
ATOM 1383 N N . ALA A 1 187 ? -13.322 0.428 43.970 1.00 36.25 187 ALA A N 1
ATOM 1384 C CA . ALA A 1 187 ? -12.731 0.719 42.647 1.00 36.25 187 ALA A CA 1
ATOM 1385 C C . ALA A 1 187 ? -13.532 0.518 41.331 1.00 36.25 187 ALA A C 1
ATOM 1387 O O . ALA A 1 187 ? -13.736 -0.592 40.855 1.00 36.25 187 ALA A O 1
ATOM 1388 N N . ALA A 1 188 ? -13.830 1.640 40.663 1.00 38.44 188 ALA A N 1
ATOM 1389 C CA . ALA A 1 188 ? -13.834 1.753 39.197 1.00 38.44 188 ALA A CA 1
ATOM 1390 C C . ALA A 1 188 ? -12.367 1.894 38.721 1.00 38.44 188 ALA A C 1
ATOM 1392 O O . ALA A 1 188 ? -11.585 2.517 39.435 1.00 38.44 188 ALA A O 1
ATOM 1393 N N . SER A 1 189 ? -11.880 1.370 37.599 1.00 40.03 189 SER A N 1
ATOM 1394 C CA . SER A 1 189 ? -12.497 0.731 36.439 1.00 40.03 189 SER A CA 1
ATOM 1395 C C . SER A 1 189 ? -11.620 -0.445 36.015 1.00 40.03 189 SER A C 1
ATOM 1397 O O . SER A 1 189 ? -10.483 -0.242 35.608 1.00 40.03 189 SER A O 1
ATOM 1399 N N . ASP A 1 190 ? -12.173 -1.649 36.085 1.00 42.38 190 ASP A N 1
ATOM 1400 C CA . ASP A 1 190 ? -11.714 -2.806 35.324 1.00 42.38 190 ASP A CA 1
ATOM 1401 C C . ASP A 1 190 ? -12.982 -3.541 34.866 1.00 42.38 190 ASP A C 1
ATOM 1403 O O . ASP A 1 190 ? -13.633 -4.269 35.616 1.00 42.38 190 ASP A O 1
ATOM 1407 N N . ARG A 1 191 ? -13.462 -3.166 33.682 1.00 43.09 191 ARG A N 1
ATOM 1408 C CA . ARG A 1 191 ? -14.571 -3.790 32.947 1.00 43.09 191 ARG A CA 1
ATOM 1409 C C . ARG A 1 191 ? -14.092 -3.756 31.496 1.00 43.09 191 ARG A C 1
ATOM 1411 O O . ARG A 1 191 ? -14.041 -2.674 30.935 1.00 43.09 191 ARG A O 1
ATOM 1418 N N . SER A 1 192 ? -13.631 -4.828 30.866 1.00 45.03 192 SER A N 1
ATOM 1419 C CA . SER A 1 192 ? -14.082 -6.211 30.938 1.00 45.03 192 SER A CA 1
ATOM 1420 C C . SER A 1 192 ? -12.915 -7.152 30.626 1.00 45.03 192 SER A C 1
ATOM 1422 O O . SER A 1 192 ? -12.406 -7.132 29.509 1.00 45.03 192 SER A O 1
ATOM 1424 N N . ALA A 1 193 ? -12.540 -8.029 31.558 1.00 48.97 193 ALA A N 1
ATOM 1425 C CA . ALA A 1 193 ? -11.858 -9.260 31.173 1.00 48.97 193 ALA A CA 1
ATOM 1426 C C . ALA A 1 193 ? -12.871 -10.097 30.379 1.00 48.97 193 ALA A C 1
ATOM 1428 O O . ALA A 1 193 ? -13.942 -10.431 30.893 1.00 48.97 193 ALA A O 1
ATOM 1429 N N . ALA A 1 194 ? -12.594 -10.342 29.100 1.00 51.50 194 ALA A N 1
ATOM 1430 C CA . ALA A 1 194 ? -13.398 -11.250 28.294 1.00 51.50 194 ALA A CA 1
ATOM 1431 C C . ALA A 1 194 ? -13.394 -12.655 28.943 1.00 51.50 194 ALA A C 1
ATOM 1433 O O . ALA A 1 194 ? -12.430 -12.990 29.639 1.00 51.50 194 ALA A O 1
ATOM 1434 N N . PRO A 1 195 ? -14.451 -13.475 28.777 1.00 53.44 195 PRO A N 1
ATOM 1435 C CA . PRO A 1 195 ? -14.412 -14.868 29.221 1.00 53.44 195 PRO A CA 1
ATOM 1436 C C . PRO A 1 195 ? -13.189 -15.568 28.610 1.00 53.44 195 PRO A C 1
ATOM 1438 O O . PRO A 1 195 ? -12.878 -15.322 27.445 1.00 53.44 195 PRO A O 1
ATOM 1441 N N . ASP A 1 196 ? -12.509 -16.414 29.394 1.00 53.03 196 ASP A N 1
ATOM 1442 C CA . ASP A 1 196 ? -11.301 -17.146 28.982 1.00 53.03 196 ASP A CA 1
ATOM 1443 C C . ASP A 1 196 ? -11.469 -17.734 27.564 1.00 53.03 196 ASP A C 1
ATOM 1445 O O . ASP A 1 196 ? -12.228 -18.684 27.362 1.00 53.03 196 ASP A O 1
ATOM 1449 N N . GLY A 1 197 ? -10.779 -17.146 26.578 1.00 66.50 197 GLY A N 1
ATOM 1450 C CA . GLY A 1 197 ? -10.741 -17.611 25.186 1.00 66.50 197 GLY A CA 1
ATOM 1451 C C . GLY A 1 197 ? -11.481 -16.764 24.140 1.00 66.50 197 GLY A C 1
ATOM 1452 O O . GLY A 1 197 ? -11.373 -17.084 22.959 1.00 66.50 197 GLY A O 1
ATOM 1453 N N . ALA A 1 198 ? -12.203 -15.703 24.512 1.00 73.44 198 ALA A N 1
ATOM 1454 C CA . ALA A 1 198 ? -12.707 -14.743 23.523 1.00 73.44 198 ALA A CA 1
ATOM 1455 C C . ALA A 1 198 ? -11.582 -13.790 23.066 1.00 73.44 198 ALA A C 1
ATOM 1457 O O . ALA A 1 198 ? -10.800 -13.351 23.917 1.00 73.44 198 ALA A O 1
ATOM 1458 N N . PRO A 1 199 ? -11.492 -13.459 21.761 1.00 81.06 199 PRO A N 1
ATOM 1459 C CA . PRO A 1 199 ? -10.475 -12.542 21.265 1.00 81.06 199 PRO A CA 1
ATOM 1460 C C . PRO A 1 199 ? -10.623 -11.174 21.932 1.00 81.06 199 PRO A C 1
ATOM 1462 O O . PRO A 1 199 ? -11.726 -10.684 22.195 1.00 81.06 199 PRO A O 1
ATOM 1465 N N . THR A 1 200 ? -9.491 -10.548 22.223 1.00 90.56 200 THR A N 1
ATOM 1466 C CA . THR A 1 200 ? -9.453 -9.148 22.641 1.00 90.56 200 THR A CA 1
ATOM 1467 C C . THR A 1 200 ? -9.931 -8.253 21.499 1.00 90.56 200 THR A C 1
ATOM 1469 O O . THR A 1 200 ? -9.775 -8.590 20.330 1.00 90.56 200 THR A O 1
ATOM 1472 N N . ARG A 1 201 ? -10.436 -7.052 21.807 1.00 91.19 201 ARG A N 1
ATOM 1473 C CA . ARG A 1 201 ? -10.845 -6.081 20.771 1.00 91.19 201 ARG A CA 1
ATOM 1474 C C . ARG A 1 201 ? -9.713 -5.750 19.783 1.00 91.19 201 ARG A C 1
ATOM 1476 O O . ARG A 1 201 ? -9.980 -5.489 18.619 1.00 91.19 201 ARG A O 1
ATOM 1483 N N . ALA A 1 202 ? -8.456 -5.781 20.237 1.00 91.81 202 ALA A N 1
ATOM 1484 C CA . ALA A 1 202 ? -7.285 -5.601 19.376 1.00 91.81 202 ALA A CA 1
ATOM 1485 C C . ALA A 1 202 ? -7.064 -6.784 18.423 1.00 91.81 202 ALA A C 1
ATOM 1487 O O . ALA A 1 202 ? -6.744 -6.564 17.260 1.00 91.81 202 ALA A O 1
ATOM 1488 N N . GLU A 1 203 ? -7.266 -8.017 18.886 1.00 92.19 203 GLU A N 1
ATOM 1489 C CA . GLU A 1 203 ? -7.226 -9.206 18.026 1.00 92.19 203 GLU A CA 1
ATOM 1490 C C . GLU A 1 203 ? -8.399 -9.206 17.040 1.00 92.19 203 GLU A C 1
ATOM 1492 O O . GLU A 1 203 ? -8.167 -9.387 15.850 1.00 92.19 203 GLU A O 1
ATOM 1497 N N . SER A 1 204 ? -9.623 -8.892 17.489 1.00 92.56 204 SER A N 1
ATOM 1498 C CA . SER A 1 204 ? -10.776 -8.712 16.592 1.00 92.56 204 SER A CA 1
ATOM 1499 C C . SER A 1 204 ? -10.495 -7.665 15.513 1.00 92.56 204 SER A C 1
ATOM 1501 O O . SER A 1 204 ? -10.828 -7.885 14.357 1.00 92.56 204 SER A O 1
ATOM 1503 N N . ALA A 1 205 ? -9.851 -6.543 15.857 1.00 92.88 205 ALA A N 1
ATOM 1504 C CA . ALA A 1 205 ? -9.537 -5.489 14.892 1.00 92.88 205 ALA A CA 1
ATOM 1505 C C . ALA A 1 205 ? -8.582 -5.983 13.795 1.00 92.88 205 ALA A C 1
ATOM 1507 O O . ALA A 1 205 ? -8.781 -5.678 12.622 1.00 92.88 205 ALA A O 1
ATOM 1508 N N . VAL A 1 206 ? -7.567 -6.768 14.168 1.00 91.38 206 VAL A N 1
ATOM 1509 C CA . VAL A 1 206 ? -6.634 -7.385 13.214 1.00 91.38 206 VAL A CA 1
ATOM 1510 C C . VAL A 1 206 ? -7.360 -8.387 12.321 1.00 91.38 206 VAL A C 1
ATOM 1512 O O . VAL A 1 206 ? -7.197 -8.341 11.105 1.00 91.38 206 VAL A O 1
ATOM 1515 N N . GLU A 1 207 ? -8.172 -9.273 12.897 1.00 92.56 207 GLU A N 1
ATOM 1516 C CA . GLU A 1 207 ? -8.890 -10.299 12.134 1.00 92.56 207 GLU A CA 1
ATOM 1517 C C . GLU A 1 207 ? -9.941 -9.697 11.193 1.00 92.56 207 GLU A C 1
ATOM 1519 O O . GLU A 1 207 ? -10.075 -10.147 10.056 1.00 92.56 207 GLU A O 1
ATOM 1524 N N . LEU A 1 208 ? -10.625 -8.630 11.610 1.00 94.12 208 LEU A N 1
ATOM 1525 C CA . LEU A 1 208 ? -11.535 -7.878 10.748 1.00 94.12 208 LEU A CA 1
ATOM 1526 C C . LEU A 1 208 ? -10.774 -7.145 9.635 1.00 94.12 208 LEU A C 1
ATOM 1528 O O . LEU A 1 208 ? -11.136 -7.301 8.473 1.00 94.12 208 LEU A O 1
ATOM 1532 N N . MET A 1 209 ? -9.676 -6.435 9.927 1.00 93.94 209 MET A N 1
ATOM 1533 C CA . MET A 1 209 ? -8.855 -5.802 8.877 1.00 93.94 209 MET A CA 1
ATOM 1534 C C . MET A 1 209 ? -8.321 -6.823 7.865 1.00 93.94 209 MET A C 1
ATOM 1536 O O . MET A 1 209 ? -8.281 -6.545 6.662 1.00 93.94 209 MET A O 1
ATOM 1540 N N . LYS A 1 210 ? -7.933 -8.017 8.331 1.00 90.88 210 LYS A N 1
ATOM 1541 C CA . LYS A 1 210 ? -7.581 -9.138 7.453 1.00 90.88 210 LYS A CA 1
ATOM 1542 C C . LYS A 1 210 ? -8.753 -9.530 6.566 1.00 90.88 210 LYS A C 1
ATOM 1544 O O . LYS A 1 210 ? -8.607 -9.496 5.348 1.00 90.88 210 LYS A O 1
ATOM 1549 N N . ALA A 1 211 ? -9.911 -9.807 7.157 1.00 90.38 211 ALA A N 1
ATOM 1550 C CA . ALA A 1 211 ? -11.102 -10.221 6.426 1.00 90.38 211 ALA A CA 1
ATOM 1551 C C . ALA A 1 211 ? -11.577 -9.182 5.393 1.00 90.38 211 ALA A C 1
ATOM 1553 O O . ALA A 1 211 ? -11.944 -9.557 4.284 1.00 90.38 211 ALA A O 1
ATOM 1554 N N . HIS A 1 212 ? -11.554 -7.891 5.733 1.00 90.62 212 HIS A N 1
ATOM 1555 C CA . HIS A 1 212 ? -12.070 -6.821 4.874 1.00 90.62 212 HIS A CA 1
ATOM 1556 C C . HIS A 1 212 ? -11.096 -6.393 3.769 1.00 90.62 212 HIS A C 1
ATOM 1558 O O . HIS A 1 212 ? -11.524 -5.837 2.759 1.00 90.62 212 HIS A O 1
ATOM 1564 N N . MET A 1 213 ? -9.788 -6.613 3.937 1.00 90.31 213 MET A N 1
ATOM 1565 C CA . MET A 1 213 ? -8.801 -6.124 2.971 1.00 90.31 213 MET A CA 1
ATOM 1566 C C . MET A 1 213 ? -7.520 -6.945 2.920 1.00 90.31 213 MET A C 1
ATOM 1568 O O . MET A 1 213 ? -7.130 -7.381 1.835 1.00 90.31 213 MET A O 1
ATOM 1572 N N . LEU A 1 214 ? -6.829 -7.140 4.048 1.00 87.56 214 LEU A N 1
ATOM 1573 C CA . LEU A 1 214 ? -5.447 -7.631 3.984 1.00 87.56 214 LEU A CA 1
ATOM 1574 C C . LEU A 1 214 ? -5.363 -9.059 3.443 1.00 87.56 214 LEU A C 1
ATOM 1576 O O . LEU A 1 214 ? -4.401 -9.370 2.759 1.00 87.56 214 LEU A O 1
ATOM 1580 N N . SER A 1 215 ? -6.372 -9.907 3.648 1.00 86.44 215 SER A N 1
ATOM 1581 C CA . SER A 1 215 ? -6.366 -11.258 3.084 1.00 86.44 215 SER A CA 1
ATOM 1582 C C . SER A 1 215 ? -6.369 -11.261 1.557 1.00 86.44 215 SER A C 1
ATOM 1584 O O . SER A 1 215 ? -5.651 -12.060 0.961 1.00 86.44 215 SER A O 1
ATOM 1586 N N . SER A 1 216 ? -7.123 -10.349 0.932 1.00 84.44 216 SER A N 1
ATOM 1587 C CA . SER A 1 216 ? -7.153 -10.222 -0.531 1.00 84.44 216 SER A CA 1
ATOM 1588 C C . SER A 1 216 ? -5.826 -9.729 -1.105 1.00 84.44 216 SER A C 1
ATOM 1590 O O . SER A 1 216 ? -5.389 -10.227 -2.131 1.00 84.44 216 SER A O 1
ATOM 1592 N N . ILE A 1 217 ? -5.157 -8.805 -0.411 1.00 86.94 217 ILE A N 1
ATOM 1593 C CA . ILE A 1 217 ? -3.945 -8.141 -0.908 1.00 86.94 217 ILE A CA 1
ATOM 1594 C C . ILE A 1 217 ? -2.672 -8.916 -0.554 1.00 86.94 217 ILE A C 1
ATOM 1596 O O . ILE A 1 217 ? -1.727 -8.930 -1.327 1.00 86.94 217 ILE A O 1
ATOM 1600 N N . LEU A 1 218 ? -2.622 -9.573 0.602 1.00 84.69 218 LEU A N 1
ATOM 1601 C CA . LEU A 1 218 ? -1.443 -10.316 1.064 1.00 84.69 218 LEU A CA 1
ATOM 1602 C C . LEU A 1 218 ? -1.454 -11.782 0.605 1.00 84.69 218 LEU A C 1
ATOM 1604 O O . LEU A 1 218 ? -0.771 -12.614 1.194 1.00 84.69 218 LEU A O 1
ATOM 1608 N N . GLY A 1 219 ? -2.276 -12.121 -0.394 1.00 72.50 219 GLY A N 1
ATOM 1609 C CA . GLY A 1 219 ? -2.340 -13.474 -0.949 1.00 72.50 219 GLY A CA 1
ATOM 1610 C C . GLY A 1 219 ? -2.835 -14.548 0.027 1.00 72.50 219 GLY A C 1
ATOM 1611 O O . GLY A 1 219 ? -2.592 -15.727 -0.200 1.00 72.50 219 GLY A O 1
ATOM 1612 N N . LEU A 1 220 ? -3.538 -14.170 1.104 1.00 78.00 220 LEU A N 1
ATOM 1613 C CA . LEU A 1 220 ? -4.047 -15.120 2.108 1.00 78.00 220 LEU A CA 1
ATOM 1614 C C . LEU A 1 220 ? -5.356 -15.800 1.674 1.00 78.00 220 LEU A C 1
ATOM 1616 O O . LEU A 1 220 ? -5.836 -16.707 2.357 1.00 78.00 220 LEU A O 1
ATOM 1620 N N . LEU A 1 221 ? -5.965 -15.341 0.576 1.00 75.38 221 LEU A N 1
ATOM 1621 C CA . LEU A 1 221 ? -7.097 -16.019 -0.049 1.00 75.38 221 LEU A CA 1
ATOM 1622 C C . LEU A 1 221 ? -6.631 -17.261 -0.829 1.00 75.38 221 LEU A C 1
ATOM 1624 O O . LEU A 1 221 ? -5.520 -17.265 -1.371 1.00 75.38 221 LEU A O 1
ATOM 1628 N N . PRO A 1 222 ? -7.480 -18.302 -0.939 1.00 71.25 222 PRO A N 1
ATOM 1629 C CA . PRO A 1 222 ? -7.201 -19.447 -1.799 1.00 71.25 222 PRO A CA 1
ATOM 1630 C C . PRO A 1 222 ? -6.838 -19.002 -3.222 1.00 71.25 222 PRO A C 1
ATOM 1632 O O . PRO A 1 222 ? -7.459 -18.092 -3.766 1.00 71.25 222 PRO A O 1
ATOM 1635 N N . GLU A 1 223 ? -5.859 -19.660 -3.847 1.00 69.25 223 GLU A N 1
ATOM 1636 C CA . GLU A 1 223 ? -5.406 -19.330 -5.212 1.00 69.25 223 GLU A CA 1
ATOM 1637 C C . GLU A 1 223 ? -6.545 -19.352 -6.240 1.00 69.25 223 GLU A C 1
ATOM 1639 O O . GLU A 1 223 ? -6.582 -18.532 -7.146 1.00 69.25 223 GLU A O 1
ATOM 1644 N N . GLU A 1 224 ? -7.523 -20.242 -6.057 1.00 71.94 224 GLU A N 1
ATOM 1645 C CA . GLU A 1 224 ? -8.707 -20.372 -6.916 1.00 71.94 224 GLU A CA 1
ATOM 1646 C C . GLU A 1 224 ? -9.598 -19.114 -6.927 1.00 71.94 224 GLU A C 1
ATOM 1648 O O . GLU A 1 224 ? -10.402 -18.933 -7.842 1.00 71.94 224 GLU A O 1
ATOM 1653 N N . GLU A 1 225 ? -9.474 -18.259 -5.909 1.00 72.81 225 GLU A N 1
ATOM 1654 C CA . GLU A 1 225 ? -10.214 -17.003 -5.770 1.00 72.81 225 GLU A CA 1
ATOM 1655 C C . GLU A 1 225 ? -9.432 -15.797 -6.318 1.00 72.81 225 GLU A C 1
ATOM 1657 O O . GLU A 1 225 ? -9.995 -14.704 -6.411 1.00 72.81 225 GLU A O 1
ATOM 1662 N N . ARG A 1 226 ? -8.162 -15.981 -6.711 1.00 75.06 226 ARG A N 1
ATOM 1663 C CA . ARG A 1 226 ? -7.290 -14.923 -7.237 1.00 75.06 226 ARG A CA 1
ATOM 1664 C C . ARG A 1 226 ? -7.166 -15.013 -8.754 1.00 75.06 226 ARG A C 1
ATOM 1666 O O . ARG A 1 226 ? -6.998 -16.084 -9.335 1.00 75.06 226 ARG A O 1
ATOM 1673 N N . ALA A 1 227 ? -7.229 -13.861 -9.417 1.00 84.44 227 ALA A N 1
ATOM 1674 C CA . ALA A 1 227 ? -6.940 -13.781 -10.841 1.00 84.44 227 ALA A CA 1
ATOM 1675 C C . ALA A 1 227 ? -5.419 -13.838 -11.045 1.00 84.44 227 ALA A C 1
ATOM 1677 O O . ALA A 1 227 ? -4.746 -12.812 -10.991 1.00 84.44 227 ALA A O 1
ATOM 1678 N N . ALA A 1 228 ? -4.882 -15.038 -11.256 1.00 89.88 228 ALA A N 1
ATOM 1679 C CA . ALA A 1 228 ? -3.466 -15.215 -11.551 1.00 89.88 228 ALA A CA 1
ATOM 1680 C C . ALA A 1 228 ? -3.148 -14.736 -12.976 1.00 89.88 228 ALA A C 1
ATOM 1682 O O . ALA A 1 228 ? -3.744 -15.203 -13.953 1.00 89.88 228 ALA A O 1
ATOM 1683 N N . VAL A 1 229 ? -2.196 -13.817 -13.090 1.00 93.06 229 VAL A N 1
ATOM 1684 C CA . VAL A 1 229 ? -1.670 -13.318 -14.360 1.00 93.06 229 VAL A CA 1
ATOM 1685 C C . VAL A 1 229 ? -0.323 -13.995 -14.603 1.00 93.06 229 VAL A C 1
ATOM 1687 O O . VAL A 1 229 ? 0.574 -13.876 -13.765 1.00 93.06 229 VAL A O 1
ATOM 1690 N N . PRO A 1 230 ? -0.178 -14.758 -15.700 1.00 93.31 230 PRO A N 1
ATOM 1691 C CA . PRO A 1 230 ? 1.052 -15.482 -15.965 1.00 93.31 230 PRO A CA 1
ATOM 1692 C C . PRO A 1 230 ? 2.168 -14.522 -16.374 1.00 93.31 230 PRO A C 1
ATOM 1694 O O . PRO A 1 230 ? 1.925 -13.492 -17.003 1.00 93.31 230 PRO A O 1
ATOM 1697 N N . PHE A 1 231 ? 3.401 -14.914 -16.067 1.00 93.62 231 PHE A N 1
ATOM 1698 C CA . PHE A 1 231 ? 4.569 -14.342 -16.717 1.00 93.62 231 PHE A CA 1
ATOM 1699 C C . PHE A 1 231 ? 4.720 -14.947 -18.115 1.00 93.62 231 PHE A C 1
ATOM 1701 O O . PHE A 1 231 ? 4.723 -16.168 -18.280 1.00 93.62 231 PHE A O 1
ATOM 1708 N N . GLU A 1 232 ? 4.852 -14.087 -19.116 1.00 93.38 232 GLU A N 1
ATOM 1709 C CA . GLU A 1 232 ? 5.116 -14.452 -20.505 1.00 93.38 232 GLU A CA 1
ATOM 1710 C C . GLU A 1 232 ? 6.554 -14.087 -20.872 1.00 93.38 232 GLU A C 1
ATOM 1712 O O . GLU A 1 232 ? 7.115 -13.121 -20.351 1.00 93.38 232 GLU A O 1
ATOM 1717 N N . SER A 1 233 ? 7.167 -14.842 -21.786 1.00 91.25 233 SER A N 1
ATOM 1718 C CA . SER A 1 233 ? 8.479 -14.469 -22.318 1.00 91.25 233 SER A CA 1
ATOM 1719 C C . SER A 1 233 ? 8.385 -13.122 -23.045 1.00 91.25 233 SER A C 1
ATOM 1721 O O . SER A 1 233 ? 7.353 -12.809 -23.641 1.00 91.25 233 SER A O 1
ATOM 1723 N N . VAL A 1 234 ? 9.464 -12.332 -23.067 1.00 89.69 234 VAL A N 1
ATOM 1724 C CA . VAL A 1 234 ? 9.476 -11.047 -23.804 1.00 89.69 234 VAL A CA 1
ATOM 1725 C C . VAL A 1 234 ? 9.111 -11.228 -25.284 1.00 89.69 234 VAL A C 1
ATOM 1727 O O . VAL A 1 234 ? 8.458 -10.377 -25.877 1.00 89.69 234 VAL A O 1
ATOM 1730 N N . ALA A 1 235 ? 9.482 -12.363 -25.883 1.00 88.12 235 ALA A N 1
ATOM 1731 C CA . ALA A 1 235 ? 9.165 -12.658 -27.278 1.00 88.12 235 ALA A CA 1
ATOM 1732 C C . ALA A 1 235 ? 7.661 -12.874 -27.532 1.00 88.12 235 ALA A C 1
ATOM 1734 O O . ALA A 1 235 ? 7.202 -12.66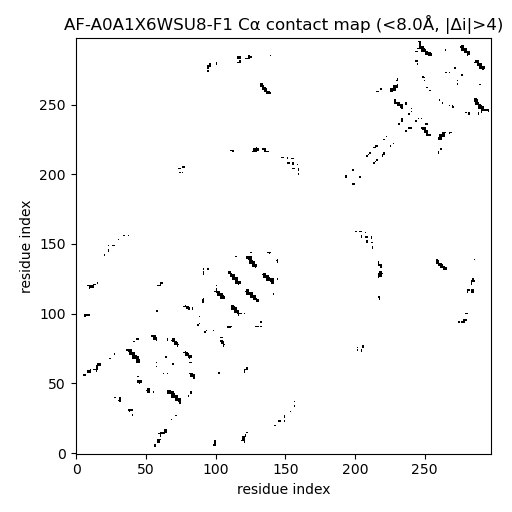2 -28.657 1.00 88.12 235 ALA A O 1
ATOM 1735 N N . ASP A 1 236 ? 6.914 -13.293 -26.509 1.00 89.81 236 ASP A N 1
ATOM 1736 C CA . ASP A 1 236 ? 5.492 -13.628 -26.601 1.00 89.81 236 ASP A CA 1
ATOM 1737 C C . ASP A 1 236 ? 4.578 -12.536 -26.014 1.00 89.81 236 ASP A C 1
ATOM 1739 O O . ASP A 1 236 ? 3.409 -12.469 -26.389 1.00 89.81 236 ASP A O 1
ATOM 1743 N N . SER A 1 237 ? 5.114 -11.649 -25.167 1.00 87.12 237 SER A N 1
ATOM 1744 C CA . SER A 1 237 ? 4.351 -10.637 -24.418 1.00 87.12 237 SER A CA 1
ATOM 1745 C C . SER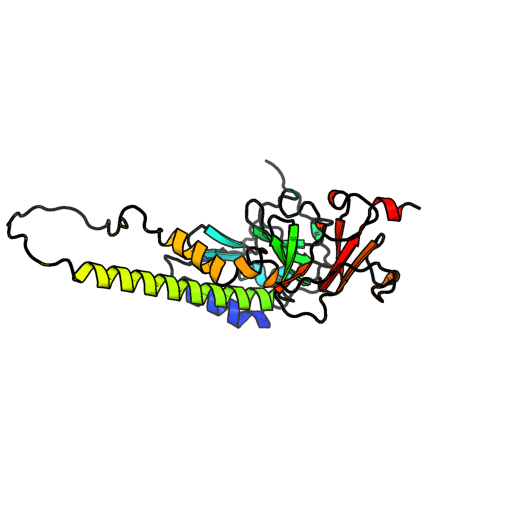 A 1 237 ? 3.872 -9.445 -25.257 1.00 87.12 237 SER A C 1
ATOM 1747 O O . SER A 1 237 ? 3.016 -8.670 -24.830 1.00 87.12 237 SER A O 1
ATOM 1749 N N . GLY A 1 238 ? 4.429 -9.263 -26.458 1.00 88.69 238 GLY A N 1
ATOM 1750 C CA . GLY A 1 238 ? 4.097 -8.145 -27.346 1.00 88.69 238 GLY A CA 1
ATOM 1751 C C . GLY A 1 238 ? 4.669 -6.789 -26.916 1.00 88.69 238 GLY A C 1
ATOM 1752 O O . GLY A 1 238 ? 4.315 -5.776 -27.523 1.00 88.69 238 GLY A O 1
ATOM 1753 N N . PHE A 1 239 ? 5.541 -6.761 -25.905 1.00 91.50 239 PHE A N 1
ATOM 1754 C CA . PHE A 1 239 ? 6.353 -5.593 -25.568 1.00 91.50 239 PHE A CA 1
ATOM 1755 C C . PHE A 1 239 ? 7.599 -5.528 -26.453 1.00 91.50 239 PHE A C 1
ATOM 1757 O O . PHE A 1 239 ? 8.207 -6.548 -26.776 1.00 91.50 239 PHE A O 1
ATOM 1764 N N . GLU A 1 240 ? 8.003 -4.316 -26.820 1.00 89.88 240 GLU A N 1
ATOM 1765 C CA . GLU A 1 240 ? 9.314 -4.095 -27.422 1.00 89.88 240 GLU A CA 1
ATOM 1766 C C . GLU A 1 240 ? 10.374 -4.065 -26.310 1.00 89.88 240 GLU A C 1
ATOM 1768 O O . GLU A 1 240 ? 10.116 -3.579 -25.209 1.00 89.88 240 GLU A O 1
ATOM 1773 N N . ALA A 1 241 ? 11.580 -4.567 -26.588 1.00 84.38 241 ALA A N 1
ATOM 1774 C CA . ALA A 1 241 ? 12.649 -4.630 -25.586 1.00 84.38 241 ALA A CA 1
ATOM 1775 C C . ALA A 1 241 ? 13.036 -3.244 -25.033 1.00 84.38 241 ALA A C 1
ATOM 1777 O O . ALA A 1 241 ? 13.385 -3.135 -23.865 1.00 84.38 241 ALA A O 1
ATOM 1778 N N . ASP A 1 242 ? 12.919 -2.193 -25.854 1.00 86.19 242 ASP A N 1
ATOM 1779 C CA . ASP A 1 242 ? 13.215 -0.808 -25.462 1.00 86.19 242 ASP A CA 1
ATOM 1780 C C . ASP A 1 242 ? 12.176 -0.221 -24.478 1.00 86.19 242 ASP A C 1
ATOM 1782 O O . ASP A 1 242 ? 12.446 0.800 -23.848 1.00 86.19 242 ASP A O 1
ATOM 1786 N N . ASP A 1 243 ? 10.998 -0.846 -24.340 1.00 88.50 243 ASP A N 1
ATOM 1787 C CA . ASP A 1 243 ? 9.932 -0.423 -23.416 1.00 88.50 243 ASP A CA 1
ATOM 1788 C C . ASP A 1 243 ? 10.015 -1.138 -22.050 1.00 88.50 243 ASP A C 1
ATOM 1790 O O . ASP A 1 243 ? 9.176 -0.917 -21.167 1.00 88.50 243 ASP A O 1
ATOM 1794 N N . LEU A 1 244 ? 10.992 -2.032 -21.880 1.00 92.00 244 LEU A N 1
ATOM 1795 C CA . LEU A 1 244 ? 11.172 -2.863 -20.695 1.00 92.00 244 LEU A CA 1
ATOM 1796 C C . LEU A 1 244 ? 12.518 -2.577 -20.019 1.00 92.00 244 LEU A C 1
ATOM 1798 O O . LEU A 1 244 ? 13.463 -2.139 -20.675 1.00 92.00 244 LEU A O 1
ATOM 1802 N N . PRO A 1 245 ? 12.635 -2.857 -18.710 1.00 91.31 245 PRO A N 1
ATOM 1803 C CA . PRO A 1 245 ? 13.922 -2.828 -18.028 1.00 91.31 245 PRO A CA 1
ATOM 1804 C C . PRO A 1 245 ? 14.961 -3.707 -18.738 1.00 91.31 245 PRO A C 1
ATOM 1806 O O . PRO A 1 245 ? 14.652 -4.804 -19.214 1.00 91.31 245 PRO A O 1
ATOM 1809 N N . GLU A 1 246 ? 16.206 -3.238 -18.790 1.00 90.56 246 GLU A N 1
ATOM 1810 C CA . GLU A 1 246 ? 17.318 -4.008 -19.349 1.00 90.56 246 GLU A CA 1
ATOM 1811 C C . GLU A 1 246 ? 17.453 -5.362 -18.628 1.00 90.56 246 GLU A C 1
ATOM 1813 O O . GLU A 1 246 ? 17.286 -5.443 -17.413 1.00 90.56 246 GLU A O 1
ATOM 1818 N N . GLY A 1 247 ? 17.706 -6.437 -19.384 1.00 91.31 247 GLY A N 1
ATOM 1819 C CA . GLY A 1 247 ? 17.803 -7.798 -18.838 1.00 91.31 247 GLY A CA 1
ATOM 1820 C C . GLY A 1 247 ? 16.460 -8.475 -18.528 1.00 91.31 247 GLY A C 1
ATOM 1821 O O . GLY A 1 247 ? 16.444 -9.538 -17.909 1.00 91.31 247 GLY A O 1
ATOM 1822 N N . THR A 1 248 ? 15.324 -7.899 -18.943 1.00 93.81 248 THR A N 1
ATOM 1823 C CA . THR A 1 248 ? 14.011 -8.537 -18.753 1.00 93.81 248 THR A CA 1
ATOM 1824 C C . THR A 1 248 ? 13.920 -9.869 -19.507 1.00 93.81 248 THR A C 1
ATOM 1826 O O . THR A 1 248 ? 14.095 -9.919 -20.725 1.00 93.81 248 THR A O 1
ATOM 1829 N N . VAL A 1 249 ? 13.585 -10.944 -18.789 1.00 93.44 249 VAL A N 1
ATOM 1830 C CA . VAL A 1 249 ? 13.400 -12.301 -19.337 1.00 93.44 249 VAL A CA 1
ATOM 1831 C C . VAL A 1 249 ? 11.931 -12.717 -19.406 1.00 93.44 249 VAL A C 1
ATOM 1833 O O . VAL A 1 249 ? 11.547 -13.475 -20.300 1.00 93.44 249 VAL A O 1
ATOM 1836 N N . ALA A 1 250 ? 11.092 -12.187 -18.514 1.00 94.62 250 ALA A N 1
ATOM 1837 C CA . ALA A 1 250 ? 9.659 -12.450 -18.498 1.00 94.62 250 ALA A CA 1
ATOM 1838 C C . ALA A 1 250 ? 8.865 -11.238 -17.996 1.00 94.62 250 ALA A C 1
ATOM 1840 O O . ALA A 1 250 ? 9.369 -10.437 -17.209 1.00 94.62 250 ALA A O 1
ATOM 1841 N N . VAL A 1 251 ? 7.618 -11.105 -18.447 1.00 95.94 251 VAL A N 1
ATOM 1842 C CA . VAL A 1 251 ? 6.747 -9.957 -18.168 1.00 95.94 251 VAL A CA 1
ATOM 1843 C C . VAL A 1 251 ? 5.342 -10.424 -17.818 1.00 95.94 251 VAL A C 1
ATOM 1845 O O . VAL A 1 251 ? 4.804 -11.318 -18.465 1.00 95.94 251 VAL A O 1
ATOM 1848 N N . ALA A 1 252 ? 4.729 -9.782 -16.830 1.00 96.56 252 ALA A N 1
ATOM 1849 C CA . ALA A 1 252 ? 3.303 -9.868 -16.555 1.00 96.56 252 ALA A CA 1
ATOM 1850 C C . ALA A 1 252 ? 2.658 -8.482 -16.731 1.00 96.56 252 ALA A C 1
ATOM 1852 O O . ALA A 1 252 ? 3.076 -7.503 -16.102 1.00 96.56 252 ALA A O 1
ATOM 1853 N N . ASP A 1 253 ? 1.641 -8.393 -17.594 1.00 96.31 253 ASP A N 1
ATOM 1854 C CA . ASP A 1 253 ? 0.915 -7.152 -17.886 1.00 96.31 253 ASP A CA 1
ATOM 1855 C C . ASP A 1 253 ? -0.387 -7.066 -17.081 1.00 96.31 253 ASP A C 1
ATOM 1857 O O . ASP A 1 253 ? -1.330 -7.832 -17.289 1.00 96.31 253 ASP A O 1
ATOM 1861 N N . LEU A 1 254 ? -0.450 -6.096 -16.171 1.00 95.94 254 LEU A N 1
ATOM 1862 C CA . LEU A 1 254 ? -1.590 -5.844 -15.293 1.00 95.94 254 LEU A CA 1
ATOM 1863 C C . LEU A 1 254 ? -2.383 -4.596 -15.719 1.00 95.94 254 LEU A C 1
ATOM 1865 O O . LEU A 1 254 ? -3.277 -4.131 -15.003 1.00 95.94 254 LEU A O 1
ATOM 1869 N N . ARG A 1 255 ? -2.097 -4.012 -16.889 1.00 95.06 255 ARG A N 1
ATOM 1870 C CA . ARG A 1 255 ? -2.758 -2.775 -17.336 1.00 95.06 255 ARG A CA 1
ATOM 1871 C C . ARG A 1 255 ? -4.249 -2.961 -17.584 1.00 95.06 255 ARG A C 1
ATOM 1873 O O . ARG A 1 255 ? -5.007 -2.040 -17.279 1.00 95.06 255 ARG A O 1
ATOM 1880 N N . ASP A 1 256 ? -4.677 -4.145 -18.011 1.00 92.12 256 ASP A N 1
ATOM 1881 C CA . ASP A 1 256 ? -6.072 -4.451 -18.360 1.00 92.12 256 ASP A CA 1
ATOM 1882 C C . ASP A 1 256 ? -6.769 -5.418 -17.383 1.00 92.12 256 ASP A C 1
ATOM 1884 O O . ASP A 1 256 ? -7.869 -5.893 -17.668 1.00 92.12 256 ASP A O 1
ATOM 1888 N N . VAL A 1 257 ? -6.168 -5.692 -16.218 1.00 89.50 257 VAL A N 1
ATOM 1889 C CA . VAL A 1 257 ? -6.759 -6.586 -15.204 1.00 89.50 257 VAL A CA 1
ATOM 1890 C C . VAL A 1 257 ? -7.411 -5.822 -14.055 1.00 89.50 257 VAL A C 1
ATOM 1892 O O . VAL A 1 257 ? -7.017 -4.705 -13.716 1.00 89.50 257 VAL A O 1
ATOM 1895 N N . ASP A 1 258 ? -8.425 -6.412 -13.435 1.00 81.38 258 ASP A N 1
ATOM 1896 C CA . ASP A 1 258 ? -9.046 -5.826 -12.248 1.00 81.38 258 ASP A CA 1
ATOM 1897 C C . ASP A 1 258 ? -8.081 -5.837 -11.043 1.00 81.38 258 ASP A C 1
ATOM 1899 O O . ASP A 1 258 ? -7.041 -6.499 -11.050 1.00 81.38 258 ASP A O 1
ATOM 1903 N N . GLY A 1 259 ? -8.411 -5.067 -10.000 1.00 77.31 259 GLY A N 1
ATOM 1904 C CA . GLY A 1 259 ? -7.690 -5.157 -8.726 1.00 77.31 259 GLY A CA 1
ATOM 1905 C C . GLY A 1 259 ? -7.742 -6.581 -8.158 1.00 77.31 259 GLY A C 1
ATOM 1906 O O . GLY A 1 259 ? -8.657 -7.335 -8.477 1.00 77.31 259 GLY A O 1
ATOM 1907 N N . ASP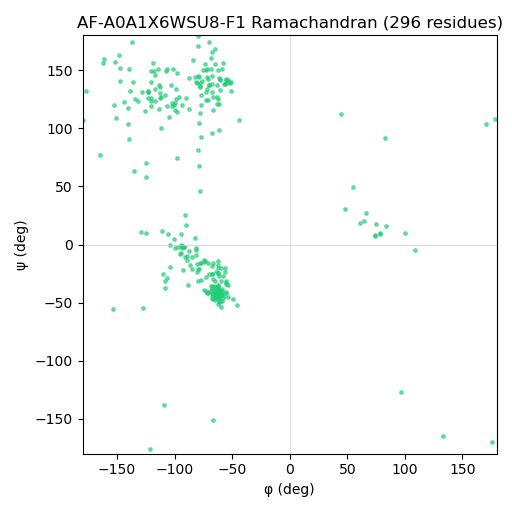 A 1 260 ? -6.769 -6.928 -7.318 1.00 86.94 260 ASP A N 1
ATOM 1908 C CA . ASP A 1 260 ? -6.575 -8.258 -6.710 1.00 86.94 260 ASP A CA 1
ATOM 1909 C C . ASP A 1 260 ? -6.034 -9.346 -7.649 1.00 86.94 260 ASP A C 1
ATOM 1911 O O . ASP A 1 260 ? -5.909 -10.506 -7.254 1.00 86.94 260 ASP A O 1
ATOM 1915 N N . ALA A 1 261 ? -5.650 -8.980 -8.875 1.00 91.88 261 ALA A N 1
ATOM 1916 C CA . ALA A 1 261 ? -4.848 -9.853 -9.720 1.00 91.88 261 ALA A CA 1
ATOM 1917 C C . ALA A 1 261 ? -3.471 -10.110 -9.087 1.00 91.88 261 ALA A C 1
ATOM 1919 O O . ALA A 1 261 ? -2.841 -9.181 -8.572 1.00 91.88 261 ALA A O 1
ATOM 1920 N N . SER A 1 262 ? -3.004 -11.357 -9.138 1.00 92.88 262 SER A N 1
ATOM 1921 C CA . SER A 1 262 ? -1.717 -11.771 -8.580 1.00 92.88 262 SER A CA 1
ATOM 1922 C C . SER A 1 262 ? -0.765 -12.280 -9.653 1.00 92.88 262 SER A C 1
ATOM 1924 O O . SER A 1 262 ? -1.176 -12.910 -10.624 1.00 92.88 262 SER A O 1
ATOM 1926 N N . VAL A 1 263 ? 0.526 -12.028 -9.462 1.00 93.38 263 VAL A N 1
ATOM 1927 C CA . VAL A 1 263 ? 1.607 -12.616 -10.255 1.00 93.38 263 VAL A CA 1
ATOM 1928 C C . VAL A 1 263 ? 2.484 -13.461 -9.338 1.00 93.38 263 VAL A C 1
ATOM 1930 O O . VAL A 1 263 ? 2.838 -13.047 -8.230 1.00 93.38 263 VAL A O 1
ATOM 1933 N N . HIS A 1 264 ? 2.806 -14.669 -9.793 1.00 91.62 264 HIS A N 1
ATOM 1934 C CA . HIS A 1 264 ? 3.526 -15.674 -9.015 1.00 91.62 264 HIS A CA 1
ATOM 1935 C C . HIS A 1 264 ? 4.910 -15.871 -9.623 1.00 91.62 264 HIS A C 1
ATOM 1937 O O . HIS A 1 264 ? 5.069 -16.547 -10.637 1.00 91.62 264 HIS A O 1
ATOM 1943 N N . VAL A 1 265 ? 5.918 -15.244 -9.017 1.00 85.50 265 VAL A N 1
ATOM 1944 C CA . VAL A 1 265 ? 7.297 -15.264 -9.534 1.00 85.50 265 VAL A CA 1
ATOM 1945 C C . VAL A 1 265 ? 7.875 -16.678 -9.508 1.00 85.50 265 VAL A C 1
ATOM 1947 O O . VAL A 1 265 ? 8.551 -17.085 -10.445 1.00 85.50 265 VAL A O 1
ATOM 1950 N N . MET A 1 266 ? 7.539 -17.458 -8.476 1.00 86.62 266 MET A N 1
ATOM 1951 C CA . MET A 1 266 ? 8.001 -18.843 -8.319 1.00 86.62 266 MET A CA 1
ATOM 1952 C C . MET A 1 266 ? 7.427 -19.812 -9.359 1.00 86.62 266 MET A C 1
ATOM 1954 O O . MET A 1 266 ? 7.999 -20.881 -9.564 1.00 86.62 266 MET A O 1
ATOM 1958 N N . ASP A 1 267 ? 6.329 -19.441 -10.019 1.00 86.81 267 ASP A N 1
ATOM 1959 C CA . ASP A 1 267 ? 5.673 -20.261 -11.041 1.00 86.81 267 ASP A CA 1
ATOM 1960 C C . ASP A 1 267 ? 6.084 -19.865 -12.468 1.00 86.81 267 ASP A C 1
ATOM 1962 O O . ASP A 1 267 ? 5.637 -20.484 -13.439 1.00 86.81 267 ASP A O 1
ATOM 1966 N N . ALA A 1 268 ? 6.917 -18.831 -12.616 1.00 87.06 268 ALA A N 1
ATOM 1967 C CA . ALA A 1 268 ? 7.401 -18.383 -13.912 1.00 87.06 268 ALA A CA 1
ATOM 1968 C C . ALA A 1 268 ? 8.386 -19.401 -14.517 1.00 87.06 268 ALA A C 1
ATOM 1970 O O . ALA A 1 268 ? 9.273 -19.924 -13.841 1.00 87.06 268 ALA A O 1
ATOM 1971 N N . ASP A 1 269 ? 8.251 -19.661 -15.820 1.00 86.75 269 ASP A N 1
ATOM 1972 C CA . ASP A 1 269 ? 9.177 -20.518 -16.573 1.00 86.75 269 ASP A CA 1
ATOM 1973 C C . ASP A 1 269 ? 10.439 -19.716 -16.935 1.00 86.75 269 ASP A C 1
ATOM 1975 O O . ASP A 1 269 ? 10.544 -19.135 -18.017 1.00 86.75 269 ASP A O 1
ATOM 1979 N N . LEU A 1 270 ? 11.361 -19.605 -15.973 1.00 86.31 270 LEU A N 1
ATOM 1980 C CA . LEU A 1 270 ? 12.568 -18.782 -16.072 1.00 86.31 270 LEU A CA 1
ATOM 1981 C C . LEU A 1 270 ? 13.803 -19.596 -16.484 1.00 86.31 270 LEU A C 1
ATOM 1983 O O . LEU A 1 270 ? 13.956 -20.753 -16.079 1.00 86.31 270 LEU A O 1
ATOM 1987 N N . PRO A 1 271 ? 14.750 -18.992 -17.226 1.00 78.94 271 PRO A N 1
ATOM 1988 C CA . PRO A 1 271 ? 16.026 -19.614 -17.562 1.00 78.94 271 PRO A CA 1
ATOM 1989 C C . PRO A 1 271 ? 17.025 -19.576 -16.382 1.00 78.94 271 PRO A C 1
ATOM 1991 O O . PRO A 1 271 ? 18.181 -19.238 -16.579 1.00 78.94 271 PRO A O 1
ATOM 1994 N N . GLY A 1 272 ? 16.624 -19.921 -15.154 1.00 83.75 272 GLY A N 1
ATOM 1995 C CA . GLY A 1 272 ? 17.500 -19.801 -13.979 1.00 83.75 272 GLY A CA 1
ATOM 1996 C C . GLY A 1 272 ? 16.829 -20.150 -12.651 1.00 83.75 272 GLY A C 1
ATOM 1997 O O . GLY A 1 272 ? 15.727 -20.701 -12.636 1.00 83.75 272 GLY A O 1
ATOM 1998 N N . ASP A 1 273 ? 17.511 -19.858 -11.538 1.00 84.94 273 ASP A N 1
ATOM 1999 C CA . ASP A 1 273 ? 16.894 -19.880 -10.207 1.00 84.94 273 ASP A CA 1
ATOM 2000 C C . ASP A 1 273 ? 16.048 -18.603 -10.029 1.00 84.94 273 ASP A C 1
ATOM 2002 O O . ASP A 1 273 ? 16.607 -17.506 -10.077 1.00 84.94 273 ASP A O 1
ATOM 2006 N N . PRO A 1 274 ? 14.723 -18.698 -9.799 1.00 83.81 274 PRO A N 1
ATOM 2007 C CA . PRO A 1 274 ? 13.871 -17.529 -9.571 1.00 83.81 274 PRO A CA 1
ATOM 2008 C C . PRO A 1 274 ? 14.330 -16.633 -8.411 1.00 83.81 274 PRO A C 1
ATOM 2010 O O . PRO A 1 274 ? 13.991 -15.452 -8.387 1.00 83.81 274 PRO A O 1
ATOM 2013 N N . LEU A 1 275 ? 15.090 -17.175 -7.451 1.00 85.06 275 LEU A N 1
ATOM 2014 C CA . LEU A 1 275 ? 15.640 -16.422 -6.319 1.00 85.06 275 LEU A CA 1
ATOM 2015 C C . LEU A 1 275 ? 16.866 -15.575 -6.679 1.00 85.06 275 LEU A C 1
ATOM 2017 O O . LEU A 1 275 ? 17.252 -14.713 -5.890 1.00 85.06 275 LEU A O 1
ATOM 2021 N N . GLU A 1 276 ? 17.490 -15.830 -7.828 1.00 86.62 276 GLU A N 1
ATOM 2022 C CA . GLU A 1 276 ? 18.604 -15.030 -8.352 1.00 86.62 276 GLU A CA 1
ATOM 2023 C C . GLU A 1 276 ? 18.107 -13.900 -9.271 1.00 86.62 276 GLU A C 1
ATOM 2025 O O . GLU A 1 276 ? 18.863 -12.986 -9.596 1.00 86.62 276 GLU A O 1
ATOM 2030 N N . CYS A 1 277 ? 16.824 -13.916 -9.643 1.00 88.38 277 CYS A N 1
ATOM 2031 C CA . CYS A 1 277 ? 16.200 -12.867 -10.438 1.00 88.38 277 CYS A CA 1
ATOM 2032 C C . CYS A 1 277 ? 15.726 -11.685 -9.579 1.00 88.38 277 CYS A C 1
ATOM 2034 O O . CYS A 1 277 ? 15.440 -11.814 -8.387 1.00 88.38 277 CYS A O 1
ATOM 2036 N N . ARG A 1 278 ? 15.564 -10.524 -10.221 1.00 91.56 278 ARG A N 1
ATOM 2037 C CA . ARG A 1 278 ? 14.969 -9.326 -9.618 1.00 91.56 278 ARG A CA 1
ATOM 2038 C C . ARG A 1 278 ? 13.657 -8.957 -10.280 1.00 91.56 278 ARG A C 1
ATOM 2040 O O . ARG A 1 278 ? 13.451 -9.182 -11.468 1.00 91.56 278 ARG A O 1
ATOM 2047 N N . ILE A 1 279 ? 12.786 -8.327 -9.510 1.00 93.88 279 ILE A N 1
ATOM 2048 C CA . ILE A 1 279 ? 11.536 -7.760 -9.989 1.00 93.88 279 ILE A CA 1
ATOM 2049 C C . ILE A 1 279 ? 11.747 -6.276 -10.260 1.00 93.88 279 ILE A C 1
ATOM 2051 O O . ILE A 1 279 ? 12.162 -5.520 -9.379 1.00 93.88 279 ILE A O 1
ATOM 2055 N N . ALA A 1 280 ? 11.401 -5.863 -11.472 1.00 94.69 280 ALA A N 1
ATOM 2056 C CA . ALA A 1 280 ? 11.350 -4.472 -11.879 1.00 94.69 280 ALA A CA 1
ATOM 2057 C C . ALA A 1 280 ? 9.926 -4.083 -12.285 1.00 94.69 280 ALA A C 1
ATOM 2059 O O . ALA A 1 280 ? 9.143 -4.893 -12.788 1.00 94.69 280 ALA A O 1
ATOM 2060 N N . PHE A 1 281 ? 9.596 -2.816 -12.069 1.00 95.56 281 PHE A N 1
ATOM 2061 C CA . PHE A 1 281 ? 8.285 -2.251 -12.350 1.00 95.56 281 PHE A CA 1
ATOM 2062 C C . PHE A 1 281 ? 8.397 -1.224 -13.473 1.00 95.56 281 PHE A C 1
ATOM 2064 O O . PHE A 1 281 ? 9.300 -0.392 -13.467 1.00 95.56 281 PHE A O 1
ATOM 2071 N N . SER A 1 282 ? 7.457 -1.239 -14.415 1.00 94.75 282 SER A N 1
ATOM 2072 C CA . SER A 1 282 ? 7.341 -0.205 -15.446 1.00 94.75 282 SER A CA 1
ATOM 2073 C C . SER A 1 282 ? 5.880 0.195 -15.660 1.00 94.75 282 SER A C 1
ATOM 2075 O O . SER A 1 282 ? 4.966 -0.360 -15.041 1.00 94.75 282 SER A O 1
ATOM 2077 N N . HIS A 1 283 ? 5.645 1.211 -16.497 1.00 95.19 283 HIS A N 1
ATOM 2078 C CA . HIS A 1 283 ? 4.299 1.690 -16.837 1.00 95.19 283 HIS A CA 1
ATOM 2079 C C . HIS A 1 283 ? 3.451 2.057 -15.601 1.00 95.19 283 HIS A C 1
ATOM 2081 O O . HIS A 1 283 ? 2.318 1.596 -15.445 1.00 95.19 283 HIS A O 1
ATOM 2087 N N . GLY A 1 284 ? 4.017 2.859 -14.691 1.00 94.38 284 GLY A N 1
ATOM 2088 C CA . GLY A 1 284 ? 3.363 3.220 -13.426 1.00 94.38 284 GLY A CA 1
ATOM 2089 C C . GLY A 1 284 ? 3.186 2.030 -12.480 1.00 94.38 284 GLY A C 1
ATOM 2090 O O . GLY A 1 284 ? 2.238 1.993 -11.700 1.00 94.38 284 GLY A O 1
ATOM 2091 N N . GLY A 1 285 ? 4.056 1.028 -12.593 1.00 95.81 285 GLY A N 1
ATOM 2092 C CA . GLY A 1 285 ? 4.016 -0.194 -11.802 1.00 95.81 285 GLY A CA 1
ATOM 2093 C C . GLY A 1 285 ? 2.988 -1.220 -12.252 1.00 95.81 285 GLY A C 1
ATOM 2094 O O . GLY A 1 285 ? 2.786 -2.188 -11.537 1.00 95.81 285 GLY A O 1
ATOM 2095 N N . LEU A 1 286 ? 2.333 -1.051 -13.402 1.00 97.00 286 LEU A N 1
ATOM 2096 C CA . LEU A 1 286 ? 1.334 -2.003 -13.913 1.00 97.00 286 LEU A CA 1
ATOM 2097 C C . LEU A 1 286 ? 1.922 -3.074 -14.835 1.00 97.00 286 LEU A C 1
ATOM 2099 O O . LEU A 1 286 ? 1.196 -3.944 -15.301 1.00 97.00 286 LEU A O 1
ATOM 2103 N N . VAL A 1 287 ? 3.218 -3.009 -15.115 1.00 96.56 287 VAL A N 1
ATOM 2104 C CA . VAL A 1 287 ? 3.943 -4.058 -15.826 1.00 96.56 287 VAL A CA 1
ATOM 2105 C C . VAL A 1 287 ? 5.046 -4.545 -14.899 1.00 96.56 287 VAL A C 1
ATOM 2107 O O . VAL A 1 287 ? 5.893 -3.758 -14.470 1.00 96.56 287 VAL A O 1
ATOM 2110 N N . VAL A 1 288 ? 4.997 -5.832 -14.559 1.00 96.62 288 VAL A N 1
ATOM 2111 C CA . VAL A 1 288 ? 5.955 -6.489 -13.666 1.00 96.62 288 VAL A CA 1
ATOM 2112 C C . VAL A 1 288 ? 6.912 -7.292 -14.528 1.00 96.62 288 VAL A C 1
ATOM 2114 O O . VAL A 1 288 ? 6.486 -8.153 -15.294 1.00 96.62 288 VAL A O 1
ATOM 2117 N N . SER A 1 289 ? 8.199 -6.991 -14.427 1.00 95.50 289 SER A N 1
ATOM 2118 C CA . SER A 1 289 ? 9.259 -7.624 -15.209 1.00 95.50 289 SER A CA 1
ATOM 2119 C C . SER A 1 289 ? 10.149 -8.445 -14.290 1.00 95.50 289 SER A C 1
ATOM 2121 O O . SER A 1 289 ? 10.529 -7.974 -13.219 1.00 95.50 289 SER A O 1
ATOM 2123 N N . ILE A 1 290 ? 10.489 -9.656 -14.716 1.00 94.25 290 ILE A N 1
ATOM 2124 C CA . ILE A 1 290 ? 11.546 -10.457 -14.104 1.00 94.25 290 ILE A CA 1
ATOM 2125 C C . ILE A 1 290 ? 12.821 -10.166 -14.885 1.00 94.25 290 ILE A C 1
ATOM 2127 O O . ILE A 1 290 ? 12.870 -10.380 -16.098 1.00 94.25 290 ILE A O 1
ATOM 2131 N N . VAL A 1 291 ? 13.820 -9.648 -14.185 1.00 92.56 291 VAL A N 1
ATOM 2132 C CA . VAL A 1 291 ? 15.119 -9.242 -14.711 1.00 92.56 291 VAL A CA 1
ATOM 2133 C C . VAL A 1 291 ? 16.170 -10.231 -14.233 1.00 92.56 291 VAL A C 1
ATOM 2135 O O . VAL A 1 291 ? 16.266 -10.521 -13.038 1.00 92.56 291 VAL A O 1
ATOM 2138 N N . ASP A 1 292 ? 16.950 -10.737 -15.178 1.00 88.75 292 ASP A N 1
ATOM 2139 C CA . ASP A 1 292 ? 18.110 -11.579 -14.917 1.00 88.75 292 ASP A CA 1
ATOM 2140 C C . ASP A 1 292 ? 19.379 -10.719 -15.015 1.00 88.75 292 ASP A C 1
ATOM 2142 O O . ASP A 1 292 ? 19.683 -10.164 -16.074 1.00 88.75 292 ASP A O 1
ATOM 2146 N N . GLU A 1 293 ? 20.106 -10.570 -13.902 1.00 71.31 293 GLU A N 1
ATOM 2147 C CA . GLU A 1 293 ? 21.323 -9.749 -13.860 1.00 71.31 293 GLU A CA 1
ATOM 2148 C C . GLU A 1 293 ? 22.468 -10.345 -14.688 1.00 71.31 293 GLU A C 1
ATOM 2150 O O . GLU A 1 293 ? 23.319 -9.596 -15.167 1.00 71.31 293 GLU A O 1
ATOM 2155 N N . GLU A 1 294 ? 22.490 -11.664 -14.908 1.00 68.31 294 GLU A N 1
ATOM 2156 C CA . GLU A 1 294 ? 23.530 -12.304 -15.722 1.00 68.31 294 GLU A CA 1
ATOM 2157 C C . GLU A 1 294 ? 23.263 -12.147 -17.229 1.00 68.31 294 GLU A C 1
ATOM 2159 O O . GLU A 1 294 ? 24.193 -12.203 -18.036 1.00 68.31 294 GLU A O 1
ATOM 2164 N N . ALA A 1 295 ? 22.014 -11.883 -17.625 1.00 59.38 295 ALA A N 1
ATOM 2165 C CA . ALA A 1 295 ? 21.621 -11.731 -19.026 1.00 59.38 295 ALA A CA 1
ATOM 2166 C C . ALA A 1 295 ? 22.018 -10.372 -19.644 1.00 59.38 295 ALA A C 1
ATOM 2168 O O . ALA A 1 295 ? 22.010 -10.236 -20.869 1.00 59.38 295 ALA A O 1
ATOM 2169 N N . GLY A 1 296 ? 22.361 -9.369 -18.826 1.00 52.03 296 GLY A N 1
ATOM 2170 C CA . GLY A 1 296 ? 22.742 -8.018 -19.269 1.00 52.03 296 GLY A CA 1
ATOM 2171 C C . GLY A 1 296 ? 24.232 -7.817 -19.586 1.00 52.03 296 GLY A C 1
ATOM 2172 O O . GLY A 1 296 ? 24.616 -6.741 -20.040 1.00 52.03 296 GLY A O 1
ATOM 2173 N N . GLU A 1 297 ? 25.092 -8.816 -19.348 1.00 48.84 297 GLU A N 1
ATOM 2174 C CA . GLU A 1 297 ? 26.554 -8.687 -19.501 1.00 48.84 297 GLU A CA 1
ATOM 2175 C C . GLU A 1 297 ? 27.136 -9.283 -20.810 1.00 48.84 297 GLU A C 1
ATOM 2177 O O . GLU A 1 297 ? 28.361 -9.266 -20.985 1.00 48.84 297 GLU A O 1
ATOM 2182 N N . GLU A 1 298 ? 26.309 -9.783 -21.745 1.00 41.31 298 GLU A N 1
ATOM 2183 C CA . GLU A 1 298 ? 26.762 -10.413 -23.014 1.00 41.31 298 GLU A CA 1
ATOM 2184 C C . GLU A 1 298 ? 26.876 -9.482 -24.240 1.00 41.31 298 GLU A C 1
ATOM 2186 O O . GLU A 1 298 ? 25.930 -8.729 -24.562 1.00 41.31 298 GLU A O 1
#

Secondary structure (DSSP, 8-state):
---PPPP-----SPPPPSGGGHHHHHHHHHHHHH-TTTEEEEPPSB-TTSPBPSS----GGGHHHHHH--EEEETTTEEEESS-S----SSTTTTB--GGGEEEEEE-SS-EEEEEE-TT--EEEEEEE-TT--EEEEESSHHHHHHHHHHHHHHHHHHHHHHHHHHHHHTTS--------------S----PPPTTSPPHHHHHHHHHIIIIIHHHTT-S-GGGS-BPPPEETTTS---GGGS-TTEEEEEE-TTSPTT-EE-GGGS--SS-TTT-EEEEETTTTEEEEE-SSTT--